Protein AF-A0A1D2A3Q0-F1 (afdb_monomer_lite)

Secondary structure (DSSP, 8-state):
--HHHHHTT------TT--TTTSHHHHHHT--SPPP--------PPPHHHHHHHHHHHHHHHTTTTSSSS-TTHHHHHHHHHHHTTTHHHHHHHHHHHHHHHHHHHHHHHTT--TTS--GGGSPEEEEEEEESS-HHHHHHHHHHTT-TTTS-GGGEEE-TTTHHHHHHHHHHHHS-TTEEEEEEESSHHHHHHHHHTT--EEE-------SS------PPPP--EEEEEEE----

Foldseek 3Di:
DFLVLLVVLAPPDDCPPPDLCPDPVNVVVVDPDDDDPDPDPDPPRPHNSVSVVSVVLLVCLQVLNLPDDPPPCLVVVLVVVCVVLVNPLVVVVVVLVCCQVPVLVVVCVVVPPDPPDPDPPQGWGKAKAWEFQDDLSVVSSVCSSSVVSVRYRSSRYHHCVPPFPLVVVVVVCVVDPVQKAKEKEKADPRSVVSCVVVVHHYHHDDSDPPPPDDDDDDDDDDGITIIMMITGRDDD

Organism: Auxenochlorella protothecoides (NCBI:txid3075)

Radius of gyration: 20.46 Å; chains: 1; bounding box: 44×52×66 Å

InterPro domains:
  IPR028472 Protein phosphatase EYA [PTHR10190] (2-206)
  IPR036412 HAD-like superfamily [SSF56784] (96-208)
  IPR038102 EYA domain superfamily [G3DSA:3.40.50.12350] (1-212)

Structure (mmCIF, N/CA/C/O backbone):
data_AF-A0A1D2A3Q0-F1
#
_entry.id   AF-A0A1D2A3Q0-F1
#
loop_
_atom_site.group_PDB
_atom_site.id
_atom_site.type_symbol
_atom_site.label_atom_id
_atom_site.label_alt_id
_atom_site.label_comp_id
_atom_site.label_asym_id
_atom_site.label_entity_id
_atom_site.label_seq_id
_atom_site.pdbx_PDB_ins_code
_atom_site.Cartn_x
_atom_site.Cartn_y
_atom_site.Cartn_z
_atom_site.occupancy
_atom_site.B_iso_or_equiv
_atom_site.auth_seq_id
_atom_site.auth_comp_id
_atom_site.auth_asym_id
_atom_site.auth_atom_id
_atom_site.pdbx_PDB_model_num
ATOM 1 N N . MET A 1 1 ? -4.658 -2.158 -10.077 1.00 66.12 1 MET A N 1
ATOM 2 C CA . MET A 1 1 ? -3.948 -3.393 -10.443 1.00 66.12 1 MET A CA 1
ATOM 3 C C . MET A 1 1 ? -3.204 -3.894 -9.218 1.00 66.12 1 MET A C 1
ATOM 5 O O . MET A 1 1 ? -2.218 -3.289 -8.802 1.00 66.12 1 MET A O 1
ATOM 9 N N . SER A 1 2 ? -3.745 -4.921 -8.576 1.00 69.06 2 SER A N 1
ATOM 10 C CA . SER A 1 2 ? -3.111 -5.680 -7.496 1.00 69.06 2 SER A CA 1
ATOM 11 C C . SER A 1 2 ? -2.385 -6.907 -8.063 1.00 69.06 2 SER A C 1
ATOM 13 O O . SER A 1 2 ? -2.504 -7.226 -9.246 1.00 69.06 2 SER A O 1
ATOM 15 N N . LEU A 1 3 ? -1.646 -7.623 -7.215 1.00 70.44 3 LEU A N 1
ATOM 16 C CA . LEU A 1 3 ? -1.139 -8.956 -7.568 1.00 70.44 3 LEU A CA 1
ATOM 17 C C . LEU A 1 3 ? -2.263 -9.950 -7.868 1.00 70.44 3 LEU A C 1
ATOM 19 O O . LEU A 1 3 ? -2.065 -10.857 -8.664 1.00 70.44 3 LEU A O 1
ATOM 23 N N . GLU A 1 4 ? -3.429 -9.778 -7.248 1.00 70.75 4 GLU A N 1
ATOM 24 C CA . GLU A 1 4 ? -4.600 -10.629 -7.479 1.00 70.75 4 GLU A CA 1
ATOM 25 C C . GLU A 1 4 ? -5.172 -10.390 -8.886 1.00 70.75 4 GLU A C 1
ATOM 27 O O . GLU A 1 4 ? -5.507 -11.349 -9.575 1.00 70.75 4 GLU A O 1
ATOM 32 N N . ASP A 1 5 ? -5.168 -9.138 -9.363 1.00 72.75 5 ASP A N 1
ATOM 33 C CA . ASP A 1 5 ? -5.529 -8.817 -10.752 1.00 72.75 5 ASP A CA 1
ATOM 34 C C . ASP A 1 5 ? -4.554 -9.467 -11.751 1.00 72.75 5 ASP A C 1
ATOM 36 O O . ASP A 1 5 ? -4.969 -9.960 -12.796 1.00 72.75 5 ASP A O 1
ATOM 40 N N . ALA A 1 6 ? -3.254 -9.487 -11.430 1.00 71.81 6 ALA A N 1
ATOM 41 C CA . ALA A 1 6 ? -2.251 -10.159 -12.257 1.00 71.81 6 ALA A CA 1
ATOM 42 C C . ALA A 1 6 ? -2.410 -11.688 -12.224 1.00 71.81 6 ALA A C 1
ATOM 44 O O . ALA A 1 6 ? -2.255 -12.340 -13.252 1.00 71.81 6 ALA A O 1
ATOM 45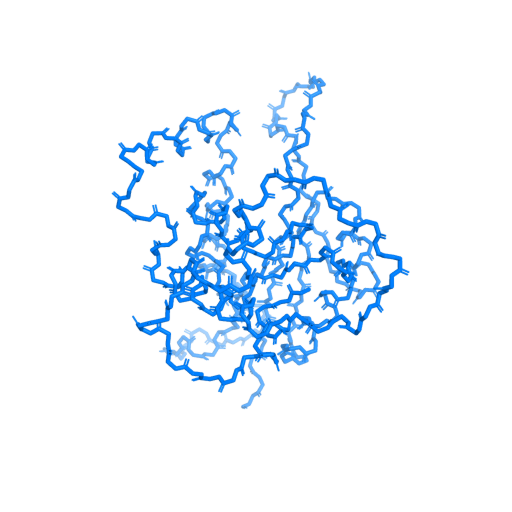 N N . ALA A 1 7 ? -2.767 -12.256 -11.069 1.00 73.12 7 ALA A N 1
ATOM 46 C CA . ALA A 1 7 ? -2.980 -13.691 -10.901 1.00 73.12 7 ALA A CA 1
ATOM 47 C C . ALA A 1 7 ? -4.165 -14.224 -11.722 1.00 73.12 7 ALA A C 1
ATOM 49 O O . ALA A 1 7 ? -4.156 -15.389 -12.101 1.00 73.12 7 ALA A O 1
ATOM 50 N N . ALA A 1 8 ? -5.158 -13.389 -12.048 1.00 78.88 8 ALA A N 1
ATOM 51 C CA . ALA A 1 8 ? -6.291 -13.795 -12.884 1.00 78.88 8 ALA A CA 1
ATOM 52 C C . ALA A 1 8 ? -5.884 -14.205 -14.315 1.00 78.88 8 ALA A C 1
ATOM 54 O O . ALA A 1 8 ? -6.602 -14.972 -14.953 1.00 78.88 8 ALA A O 1
ATOM 55 N N . ALA A 1 9 ? -4.746 -13.707 -14.811 1.00 79.00 9 ALA A N 1
ATOM 56 C CA . ALA A 1 9 ? -4.178 -14.064 -16.112 1.00 79.00 9 ALA A CA 1
ATOM 57 C C . ALA A 1 9 ? -3.039 -15.104 -16.014 1.00 79.00 9 ALA A C 1
ATOM 59 O O . ALA A 1 9 ? -2.435 -15.443 -17.030 1.00 79.00 9 ALA A O 1
ATOM 60 N N . ASP A 1 10 ? -2.726 -15.592 -14.807 1.00 81.88 10 ASP A N 1
ATOM 61 C CA . ASP A 1 10 ? -1.666 -16.572 -14.564 1.00 81.88 10 ASP A CA 1
ATOM 62 C C . ASP A 1 10 ? -2.211 -18.004 -14.687 1.00 81.88 10 ASP A C 1
ATOM 64 O O . ASP A 1 10 ? -3.154 -18.390 -13.998 1.00 81.88 10 ASP A O 1
ATOM 68 N N . ASP A 1 11 ? -1.592 -18.814 -15.543 1.00 86.38 11 ASP A N 1
ATOM 69 C CA . ASP A 1 11 ? -1.979 -20.205 -15.801 1.00 86.38 11 ASP A CA 1
ATOM 70 C C . ASP A 1 11 ? -1.413 -21.215 -14.782 1.00 86.38 11 ASP A C 1
ATOM 72 O O . ASP A 1 11 ? -1.672 -22.415 -14.878 1.00 86.38 11 ASP A O 1
ATOM 76 N N . GLY A 1 12 ? -0.632 -20.757 -13.798 1.00 85.31 12 GLY A N 1
ATOM 77 C CA . GLY A 1 12 ? -0.058 -21.631 -12.774 1.00 85.31 12 GLY A CA 1
ATOM 78 C C . GLY A 1 12 ? 1.209 -22.379 -13.204 1.00 85.31 12 GLY A C 1
ATOM 79 O O . GLY A 1 12 ? 1.709 -23.194 -12.428 1.00 85.31 12 GLY A O 1
ATOM 80 N N . ARG A 1 13 ? 1.748 -22.130 -14.406 1.00 89.31 13 ARG A N 1
ATOM 81 C CA . ARG A 1 13 ? 2.926 -22.857 -14.905 1.00 89.31 13 ARG A CA 1
ATOM 82 C C . ARG A 1 13 ? 4.156 -22.675 -14.016 1.00 89.31 13 ARG A C 1
ATOM 84 O O . ARG A 1 13 ? 4.359 -21.613 -13.423 1.00 89.31 13 ARG A O 1
ATOM 91 N N . ASP A 1 14 ? 5.033 -23.674 -14.006 1.00 87.94 14 ASP A N 1
ATOM 92 C CA . ASP A 1 14 ? 6.351 -23.523 -13.392 1.00 87.94 14 ASP A CA 1
ATOM 93 C C . ASP A 1 14 ? 7.203 -22.508 -14.175 1.00 87.94 14 ASP A C 1
ATOM 95 O O . ASP A 1 14 ? 7.229 -22.505 -15.411 1.00 87.94 14 ASP A O 1
ATOM 99 N N . LEU A 1 15 ? 7.882 -21.635 -13.429 1.00 88.50 15 LEU A N 1
ATOM 100 C CA . LEU A 1 15 ? 8.724 -20.559 -13.951 1.00 88.50 15 LEU A CA 1
ATOM 101 C C . LEU A 1 15 ? 10.222 -20.809 -13.726 1.00 88.50 15 LEU A C 1
ATOM 103 O O . LEU A 1 15 ? 11.029 -19.980 -14.135 1.00 88.50 15 LEU A O 1
ATOM 107 N N . ALA A 1 16 ? 10.620 -21.934 -13.117 1.00 87.94 16 ALA A N 1
ATOM 108 C CA . ALA A 1 16 ? 12.025 -22.212 -12.800 1.00 87.94 16 ALA A CA 1
ATOM 109 C C . ALA A 1 16 ? 12.957 -22.190 -14.029 1.00 87.94 16 ALA A C 1
ATOM 111 O O . ALA A 1 16 ? 14.113 -21.788 -13.913 1.00 87.94 16 ALA A O 1
ATOM 112 N N . SER A 1 17 ? 12.453 -22.592 -15.199 1.00 87.88 17 SER A N 1
ATOM 113 C CA . SER A 1 17 ? 13.174 -22.574 -16.480 1.00 87.88 17 SER A CA 1
ATOM 114 C C . SER A 1 17 ? 12.543 -21.631 -17.512 1.00 87.88 17 SER A C 1
ATOM 116 O O . SER A 1 17 ? 12.746 -21.817 -18.712 1.00 87.88 17 SER A O 1
ATOM 118 N N . TYR A 1 18 ? 11.701 -20.688 -17.079 1.00 88.44 18 TYR A N 1
ATOM 119 C CA . TYR A 1 18 ? 11.028 -19.763 -17.987 1.00 88.44 18 TYR A CA 1
ATOM 120 C C . TYR A 1 18 ? 11.995 -18.667 -18.454 1.00 88.44 18 TYR A C 1
ATOM 122 O O . TYR A 1 18 ? 12.625 -17.995 -17.638 1.00 88.44 18 TYR A O 1
ATOM 130 N N . ASP A 1 19 ? 12.102 -18.487 -19.772 1.00 87.56 19 ASP A N 1
ATOM 131 C CA . ASP A 1 19 ? 12.931 -17.450 -20.388 1.00 87.56 19 ASP A CA 1
ATOM 132 C C . ASP A 1 19 ? 12.163 -16.123 -20.458 1.00 87.56 19 ASP A C 1
ATOM 134 O O . ASP A 1 19 ? 11.348 -15.893 -21.354 1.00 87.56 19 ASP A O 1
ATOM 138 N N . PHE A 1 20 ? 12.424 -15.250 -19.484 1.00 87.00 20 PHE A N 1
ATOM 139 C CA . PHE A 1 20 ? 11.847 -13.909 -19.451 1.00 87.00 20 PHE A CA 1
ATOM 140 C C . PHE A 1 20 ? 12.421 -12.992 -20.540 1.00 87.00 20 PHE A C 1
ATOM 142 O O . PHE A 1 20 ? 11.745 -12.048 -20.930 1.00 87.00 20 PHE A O 1
ATOM 149 N N . ASP A 1 21 ? 13.627 -13.214 -21.053 1.00 84.81 21 ASP A N 1
ATOM 150 C CA . ASP A 1 21 ? 14.212 -12.304 -22.045 1.00 84.81 21 ASP A CA 1
ATOM 151 C C . ASP A 1 21 ? 13.639 -12.574 -23.447 1.00 84.81 21 ASP A C 1
ATOM 153 O O . ASP A 1 21 ? 13.405 -11.646 -24.225 1.00 84.81 21 ASP A O 1
ATOM 157 N N . GLY A 1 22 ? 13.326 -13.839 -23.747 1.00 80.56 22 GLY A N 1
ATOM 158 C CA . GLY A 1 22 ? 12.729 -14.266 -25.016 1.00 80.56 22 GLY A CA 1
ATOM 159 C C . GLY A 1 22 ? 11.219 -14.020 -25.163 1.00 80.56 22 GLY A C 1
ATOM 160 O O . GLY A 1 22 ? 10.679 -14.116 -26.276 1.00 80.56 22 GLY A O 1
ATOM 161 N N . ASP A 1 23 ? 10.505 -13.701 -24.079 1.00 83.50 23 ASP A N 1
ATOM 162 C CA . ASP A 1 23 ? 9.048 -13.538 -24.115 1.00 83.50 23 ASP A CA 1
ATOM 163 C C . ASP A 1 23 ? 8.587 -12.232 -24.798 1.00 83.50 23 ASP A C 1
ATOM 165 O O . ASP A 1 23 ? 9.388 -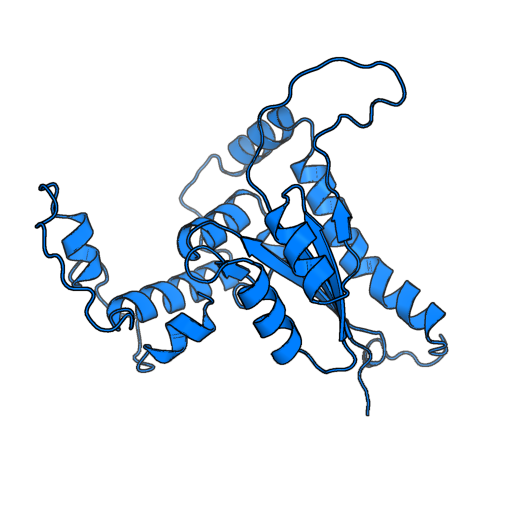11.375 -25.176 1.00 83.50 23 ASP A O 1
ATOM 169 N N . VAL A 1 24 ? 7.278 -12.089 -25.045 1.00 76.25 24 VAL A N 1
ATOM 170 C CA . VAL A 1 24 ? 6.727 -10.910 -25.747 1.00 76.25 24 VAL A CA 1
ATOM 171 C C . VAL A 1 24 ? 7.047 -9.611 -24.999 1.00 76.25 24 VAL A C 1
ATOM 173 O O . VAL A 1 24 ? 7.352 -8.601 -25.627 1.00 76.25 24 VAL A O 1
ATOM 176 N N . VAL A 1 25 ? 7.039 -9.637 -23.665 1.00 76.06 25 VAL A N 1
ATOM 177 C CA . VAL A 1 25 ? 7.321 -8.467 -22.823 1.00 76.06 25 VAL A CA 1
ATOM 178 C C . VAL A 1 25 ? 8.820 -8.136 -22.820 1.00 76.06 25 VAL A C 1
ATOM 180 O O . VAL A 1 25 ? 9.183 -6.962 -22.888 1.00 76.06 25 VAL A O 1
ATOM 183 N N . GLY A 1 26 ? 9.690 -9.147 -22.802 1.00 69.25 26 GLY A N 1
ATOM 184 C CA . GLY A 1 26 ? 11.149 -9.001 -22.857 1.00 69.25 26 GLY A CA 1
ATOM 185 C C . GLY A 1 26 ? 11.609 -8.464 -24.208 1.00 69.25 26 GLY A C 1
ATOM 186 O O . GLY A 1 26 ? 12.457 -7.572 -24.289 1.00 69.25 26 GLY A O 1
ATOM 187 N N . ARG A 1 27 ? 10.944 -8.893 -25.285 1.00 67.06 27 ARG A N 1
ATOM 188 C CA . ARG A 1 27 ? 11.187 -8.375 -26.635 1.00 67.06 27 ARG A CA 1
ATOM 189 C C . ARG A 1 27 ? 10.754 -6.920 -26.813 1.00 67.06 27 ARG A C 1
ATOM 191 O O . ARG A 1 27 ? 11.461 -6.187 -27.497 1.00 67.06 27 ARG A O 1
ATOM 198 N N . ILE A 1 28 ? 9.679 -6.463 -26.159 1.00 61.59 28 ILE A N 1
ATOM 199 C CA . ILE A 1 28 ? 9.260 -5.045 -26.197 1.00 61.59 28 ILE A CA 1
ATOM 200 C C . ILE A 1 28 ? 10.339 -4.122 -25.600 1.00 61.59 28 ILE A C 1
ATOM 202 O O . ILE A 1 28 ? 10.537 -3.022 -26.107 1.00 61.59 28 ILE A O 1
ATOM 206 N N . GLN A 1 29 ? 11.089 -4.567 -24.582 1.00 53.41 29 GLN A N 1
ATOM 207 C CA . GLN A 1 29 ? 12.214 -3.795 -24.027 1.00 53.41 29 GLN A CA 1
ATOM 208 C C . GLN A 1 29 ? 13.420 -3.700 -24.976 1.00 53.41 29 GLN A C 1
ATOM 210 O O . GLN A 1 29 ? 14.230 -2.790 -24.835 1.00 53.41 29 GLN A O 1
ATOM 215 N N . SER A 1 30 ? 13.530 -4.610 -25.948 1.00 48.38 30 SER A N 1
ATOM 216 C CA . SER A 1 30 ? 14.639 -4.661 -26.911 1.00 48.38 30 SER A CA 1
ATOM 217 C C . SER A 1 30 ? 14.393 -3.809 -28.164 1.00 48.38 30 SER A C 1
ATOM 219 O O . SER A 1 30 ? 15.291 -3.634 -28.986 1.00 48.38 30 SER A O 1
ATOM 221 N N . CYS A 1 31 ? 13.178 -3.284 -28.340 1.00 42.25 31 CYS A N 1
ATOM 222 C CA . CYS A 1 31 ? 12.815 -2.446 -29.476 1.00 42.25 31 CYS A CA 1
ATOM 223 C C . CYS A 1 31 ? 12.966 -0.959 -29.117 1.00 42.25 31 CYS A C 1
ATOM 225 O O . CYS A 1 31 ? 11.992 -0.294 -28.774 1.00 42.25 31 CYS A O 1
ATOM 227 N N . GLU A 1 32 ? 14.173 -0.405 -29.242 1.00 40.03 32 GLU A N 1
ATOM 228 C CA . GLU A 1 32 ? 14.367 1.050 -29.332 1.00 40.03 32 GLU A CA 1
ATOM 229 C C . GLU A 1 32 ? 13.852 1.549 -30.698 1.00 40.03 32 GLU A C 1
ATOM 231 O O . GLU A 1 32 ? 14.604 1.760 -31.645 1.00 40.03 32 GLU A O 1
ATOM 236 N N . GLY A 1 33 ? 12.533 1.683 -30.841 1.00 42.66 33 GLY A N 1
ATOM 237 C CA . GLY A 1 33 ? 11.882 2.219 -32.037 1.00 42.66 33 GLY A CA 1
ATOM 238 C C . GLY A 1 33 ? 10.550 2.889 -31.686 1.00 42.66 33 GLY A C 1
ATOM 239 O O . GLY A 1 33 ? 9.930 2.513 -30.690 1.00 42.66 33 GLY A O 1
ATOM 240 N N . PRO A 1 34 ? 10.101 3.906 -32.448 1.00 38.97 34 PRO A N 1
ATOM 241 C CA . PRO A 1 34 ? 8.903 4.667 -32.107 1.00 38.97 34 PRO A CA 1
ATOM 242 C C . PRO A 1 34 ? 7.671 3.755 -32.079 1.00 38.97 34 PRO A C 1
ATOM 244 O O . PRO A 1 34 ? 7.454 2.958 -32.993 1.00 38.97 34 PRO A O 1
ATOM 247 N N . ALA A 1 35 ? 6.875 3.885 -31.015 1.00 44.78 35 ALA A N 1
ATOM 248 C CA . ALA A 1 35 ? 5.679 3.084 -30.786 1.00 44.78 35 ALA A CA 1
ATOM 249 C C . ALA A 1 35 ? 4.720 3.157 -31.994 1.00 44.78 35 ALA A C 1
ATOM 251 O O . ALA A 1 35 ? 4.427 4.261 -32.466 1.00 44.78 35 ALA A O 1
ATOM 252 N N . PRO A 1 36 ? 4.202 2.022 -32.501 1.00 41.78 36 PRO A N 1
ATOM 253 C CA . PRO A 1 36 ? 3.212 2.049 -33.564 1.00 41.78 36 PRO A CA 1
ATOM 254 C C . PRO A 1 36 ? 1.916 2.677 -33.041 1.00 41.78 36 PRO A C 1
ATOM 256 O O . PRO A 1 36 ? 1.331 2.221 -32.057 1.00 41.78 36 PRO A O 1
ATOM 259 N N . ALA A 1 37 ? 1.467 3.732 -33.721 1.00 43.53 37 ALA A N 1
ATOM 260 C CA . ALA A 1 37 ? 0.182 4.376 -33.492 1.00 43.53 37 ALA A CA 1
ATOM 261 C C . ALA A 1 37 ? -0.955 3.413 -33.876 1.00 43.53 37 ALA A C 1
ATOM 263 O O . ALA A 1 37 ? -1.424 3.409 -35.011 1.00 43.53 37 ALA A O 1
ATOM 264 N N . SER A 1 38 ? -1.380 2.567 -32.940 1.00 47.12 38 SER A N 1
ATOM 265 C CA . SER A 1 38 ? -2.601 1.773 -33.074 1.00 47.12 38 SER A CA 1
ATOM 266 C C . SER A 1 38 ? -3.623 2.279 -32.057 1.00 47.12 38 SER A C 1
ATOM 268 O O . SER A 1 38 ? -3.416 2.218 -30.851 1.00 47.12 38 SER A O 1
ATOM 270 N N . ASN A 1 39 ? -4.701 2.869 -32.577 1.00 42.94 39 ASN A N 1
ATOM 271 C CA . ASN A 1 39 ? -5.786 3.513 -31.829 1.00 42.94 39 ASN A CA 1
ATOM 272 C C . ASN A 1 39 ? -6.866 2.513 -31.372 1.00 42.94 39 ASN A C 1
ATOM 274 O O . ASN A 1 39 ? -8.039 2.874 -31.328 1.00 42.94 39 ASN A O 1
ATOM 278 N N . ASP A 1 40 ? -6.504 1.268 -31.059 1.00 40.75 40 ASP A N 1
ATOM 279 C CA . ASP A 1 40 ? -7.486 0.233 -30.718 1.00 40.75 40 ASP A CA 1
ATOM 280 C C . ASP A 1 40 ? -7.239 -0.290 -29.293 1.00 40.75 40 ASP A C 1
ATOM 282 O O . ASP A 1 40 ? -6.264 -1.014 -29.063 1.00 40.75 40 ASP A O 1
ATOM 286 N N . PRO A 1 41 ? -8.066 0.087 -28.298 1.00 43.72 41 PRO A N 1
ATOM 287 C CA . PRO A 1 41 ? -7.973 -0.464 -26.958 1.00 43.72 41 PRO A CA 1
ATOM 288 C C . PRO A 1 41 ? -8.608 -1.859 -26.982 1.00 43.72 41 PRO A C 1
ATOM 290 O O . PRO A 1 41 ? -9.780 -2.039 -26.655 1.00 43.72 41 PRO A O 1
ATOM 293 N N . GLY A 1 42 ? -7.831 -2.856 -27.411 1.00 44.78 42 GLY A N 1
ATOM 294 C CA . GLY A 1 42 ? -8.184 -4.264 -27.227 1.00 44.78 42 GLY A CA 1
ATOM 295 C C . GLY A 1 42 ? -8.447 -4.584 -25.744 1.00 44.78 42 GLY A C 1
ATOM 296 O O . GLY A 1 42 ? -8.043 -3.811 -24.870 1.00 44.78 42 GLY A O 1
ATOM 297 N N . PRO A 1 43 ? -9.137 -5.699 -25.431 1.00 42.28 43 PRO A N 1
ATOM 298 C CA . PRO A 1 43 ? -9.555 -6.015 -24.067 1.00 42.28 43 PRO A CA 1
ATOM 299 C C . PRO A 1 43 ? -8.363 -5.949 -23.105 1.00 42.28 43 PRO A C 1
ATOM 301 O O . PRO A 1 43 ? -7.354 -6.623 -23.308 1.00 42.28 43 PRO A O 1
ATOM 304 N N . CYS A 1 44 ? -8.490 -5.107 -22.074 1.00 53.44 44 CYS A N 1
ATOM 305 C CA . CYS A 1 44 ? -7.475 -4.793 -21.063 1.00 53.44 44 CYS A CA 1
ATOM 306 C C . CYS A 1 44 ? -7.186 -5.969 -20.108 1.00 53.44 44 CYS A C 1
ATOM 308 O O . CYS A 1 44 ? -7.185 -5.802 -18.890 1.00 53.44 44 CYS A O 1
ATOM 310 N N . THR A 1 45 ? -6.964 -7.168 -20.636 1.00 55.22 45 THR A N 1
ATOM 311 C CA . THR A 1 45 ? -6.393 -8.287 -19.888 1.00 55.22 45 THR A CA 1
ATOM 312 C C . THR A 1 45 ? -4.889 -8.297 -20.140 1.00 55.22 45 THR A C 1
ATOM 314 O O . THR A 1 45 ? -4.485 -8.379 -21.304 1.00 55.22 45 THR A O 1
ATOM 317 N N . PRO A 1 46 ? -4.047 -8.174 -19.097 1.00 60.12 46 PRO A N 1
ATOM 318 C CA . PRO A 1 46 ? -2.605 -8.252 -19.279 1.00 60.12 46 PRO A CA 1
ATOM 319 C C . PRO A 1 46 ? -2.241 -9.593 -19.937 1.00 60.12 46 PR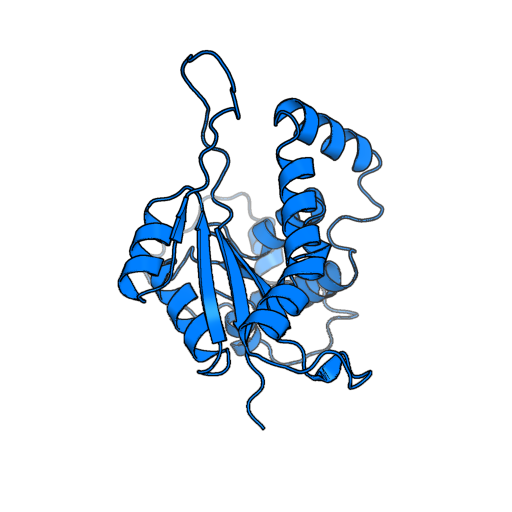O A C 1
ATOM 321 O O . PRO A 1 46 ? -2.882 -10.604 -19.638 1.00 60.12 46 PRO A O 1
ATOM 324 N N . PRO A 1 47 ? -1.240 -9.620 -20.835 1.00 70.38 47 PRO A N 1
ATOM 325 C CA . PRO A 1 47 ? -0.799 -10.869 -21.439 1.00 70.38 47 PRO A CA 1
ATOM 326 C C . PRO A 1 47 ? -0.311 -11.835 -20.338 1.00 70.38 47 PRO A C 1
ATOM 328 O O . PRO A 1 47 ? 0.228 -11.360 -19.329 1.00 70.38 47 PRO A O 1
ATOM 331 N N . PRO A 1 48 ? -0.464 -13.163 -20.500 1.00 78.06 48 PRO A N 1
ATOM 332 C CA . PRO A 1 48 ? -0.020 -14.150 -19.507 1.00 78.06 48 PRO A CA 1
ATOM 333 C C . PRO A 1 48 ? 1.445 -13.960 -19.074 1.00 78.06 48 PRO A C 1
ATOM 335 O O . PRO A 1 48 ? 1.795 -14.112 -17.907 1.00 78.06 48 PRO A O 1
ATOM 338 N N . GLU A 1 49 ? 2.301 -13.511 -19.992 1.00 83.12 49 GLU A N 1
ATOM 339 C CA . GLU A 1 49 ? 3.707 -13.178 -19.756 1.00 83.12 49 GLU A CA 1
ATOM 340 C C . GLU A 1 49 ? 3.896 -12.083 -18.692 1.00 83.12 49 GLU A C 1
ATOM 342 O O . GLU A 1 49 ? 4.827 -12.132 -17.883 1.00 83.12 49 GLU A O 1
ATOM 347 N N . ALA A 1 50 ? 2.998 -11.095 -18.644 1.00 78.94 50 ALA A N 1
ATOM 348 C CA . ALA A 1 50 ? 3.023 -10.073 -17.603 1.00 78.94 50 ALA A CA 1
ATOM 349 C C . ALA A 1 50 ? 2.652 -10.670 -16.236 1.00 78.94 50 ALA A C 1
ATOM 351 O O . ALA A 1 50 ? 3.290 -10.336 -15.235 1.00 78.94 50 ALA A O 1
ATOM 352 N N . ALA A 1 51 ? 1.682 -11.588 -16.189 1.00 84.69 51 ALA A N 1
ATOM 353 C CA . ALA A 1 51 ? 1.296 -12.287 -14.965 1.00 84.69 51 ALA A CA 1
ATOM 354 C C . ALA A 1 51 ? 2.463 -13.102 -14.379 1.00 84.69 51 ALA A C 1
ATOM 356 O O . ALA A 1 51 ? 2.745 -12.996 -13.182 1.00 84.69 51 ALA A O 1
ATOM 357 N N . TYR A 1 52 ? 3.232 -13.802 -15.222 1.00 88.81 52 TYR A N 1
ATOM 358 C CA . TYR A 1 52 ? 4.427 -14.542 -14.790 1.00 88.81 52 TYR A CA 1
ATOM 359 C C . TYR A 1 52 ? 5.474 -13.635 -14.144 1.00 88.81 52 TYR A C 1
ATOM 361 O O . TYR A 1 52 ? 6.037 -13.970 -13.100 1.00 88.81 52 TYR A O 1
ATOM 369 N N . ARG A 1 53 ? 5.706 -12.451 -14.724 1.00 87.69 53 ARG A N 1
ATOM 370 C CA . ARG A 1 53 ? 6.634 -11.457 -14.164 1.00 87.69 53 ARG A CA 1
ATOM 371 C C . ARG A 1 53 ? 6.162 -10.933 -12.817 1.00 87.69 53 ARG A C 1
ATOM 373 O O . ARG A 1 53 ? 6.979 -10.781 -11.912 1.00 87.69 53 ARG A O 1
ATOM 380 N N . TYR A 1 54 ? 4.863 -10.683 -12.659 1.00 86.81 54 TYR A N 1
ATOM 381 C CA . TYR A 1 54 ? 4.302 -10.284 -11.369 1.00 86.81 54 TYR A CA 1
ATOM 382 C C . TYR A 1 54 ? 4.449 -11.387 -10.315 1.00 86.81 54 TYR A C 1
ATOM 384 O O . TYR A 1 54 ? 4.870 -11.087 -9.195 1.00 86.81 54 TYR A O 1
ATOM 392 N N . ARG A 1 55 ? 4.183 -12.653 -10.666 1.00 88.56 55 ARG A N 1
ATOM 393 C CA . ARG A 1 55 ? 4.380 -13.795 -9.760 1.00 88.56 55 ARG A CA 1
ATOM 394 C C . ARG A 1 55 ? 5.838 -13.939 -9.332 1.00 88.56 55 ARG A C 1
ATOM 396 O O . ARG A 1 55 ? 6.115 -14.066 -8.139 1.00 88.56 55 ARG A O 1
ATOM 403 N N . GLU A 1 56 ? 6.768 -13.880 -10.279 1.00 89.00 56 GLU A N 1
ATOM 404 C CA . GLU A 1 56 ? 8.197 -14.001 -9.989 1.00 89.00 56 GLU A CA 1
ATOM 405 C C . GLU A 1 56 ? 8.712 -12.817 -9.159 1.00 89.00 56 GLU A C 1
ATOM 407 O O . GLU A 1 56 ? 9.419 -13.003 -8.168 1.00 89.00 56 GLU A O 1
ATOM 412 N N . ALA A 1 57 ? 8.299 -11.590 -9.480 1.00 88.00 57 ALA A N 1
ATOM 413 C CA . ALA A 1 57 ? 8.658 -10.424 -8.683 1.00 88.00 57 ALA A CA 1
ATOM 414 C C . ALA A 1 57 ? 8.094 -10.496 -7.260 1.00 88.00 57 ALA A C 1
ATOM 416 O O . ALA A 1 57 ? 8.800 -10.167 -6.308 1.00 88.00 57 ALA A O 1
ATOM 417 N N . HIS A 1 58 ? 6.857 -10.970 -7.088 1.00 88.00 58 HIS A N 1
ATOM 418 C CA . HIS A 1 58 ? 6.270 -11.196 -5.769 1.00 88.00 58 HIS A CA 1
ATOM 419 C C . HIS A 1 58 ? 7.037 -12.251 -4.967 1.00 88.00 58 HIS A C 1
ATOM 421 O O . HIS A 1 58 ? 7.281 -12.061 -3.773 1.00 88.00 58 HIS A O 1
ATOM 427 N N . ARG A 1 59 ? 7.447 -13.348 -5.615 1.00 89.06 59 ARG A N 1
ATOM 428 C CA . ARG A 1 59 ? 8.290 -14.377 -5.000 1.00 89.06 59 ARG A CA 1
ATOM 429 C C . ARG A 1 59 ? 9.610 -13.775 -4.527 1.00 89.06 59 ARG A C 1
ATOM 431 O O . ARG A 1 59 ? 9.963 -13.941 -3.364 1.00 89.06 59 ARG A O 1
ATOM 438 N N . ARG A 1 60 ? 10.312 -13.040 -5.393 1.00 88.75 60 ARG A N 1
ATOM 439 C CA . ARG A 1 60 ? 11.574 -12.373 -5.035 1.00 88.75 60 ARG A CA 1
ATOM 440 C C . ARG A 1 60 ? 11.386 -11.361 -3.914 1.00 88.75 60 ARG A C 1
ATOM 442 O O . ARG A 1 60 ? 12.194 -11.338 -2.998 1.00 88.75 60 ARG A O 1
ATOM 449 N N . TYR A 1 61 ? 10.312 -10.576 -3.945 1.00 88.75 61 TYR A N 1
ATOM 450 C CA . TYR A 1 61 ? 10.002 -9.602 -2.899 1.00 88.75 61 TYR A CA 1
ATOM 451 C C . TYR A 1 61 ? 9.794 -10.289 -1.550 1.00 88.75 61 TYR A C 1
ATOM 453 O O . TYR A 1 61 ? 10.393 -9.900 -0.557 1.00 88.75 61 TYR A O 1
ATOM 461 N N . SER A 1 62 ? 9.014 -11.371 -1.539 1.00 86.69 62 SER A N 1
ATOM 462 C CA . SER A 1 62 ? 8.715 -12.146 -0.330 1.00 86.69 62 SER A CA 1
ATOM 463 C C . SER A 1 62 ? 9.947 -12.844 0.257 1.00 86.69 62 SER A C 1
ATOM 465 O O . SER A 1 62 ? 9.972 -13.139 1.447 1.00 86.69 62 SER A O 1
ATOM 467 N N . LEU A 1 63 ? 10.964 -13.111 -0.567 1.00 86.06 63 LEU A N 1
ATOM 468 C CA . LEU A 1 63 ? 12.252 -13.670 -0.148 1.00 86.06 63 LEU A CA 1
ATOM 469 C C . LEU A 1 63 ? 13.297 -12.590 0.197 1.00 86.06 63 LEU A C 1
ATOM 471 O O . LEU A 1 63 ? 14.432 -12.939 0.506 1.00 86.06 63 LEU A O 1
ATOM 475 N N . GLY A 1 64 ? 12.957 -11.297 0.103 1.00 81.38 64 GLY A N 1
ATOM 476 C CA . GLY A 1 64 ? 13.911 -10.188 0.257 1.00 81.38 64 GLY A CA 1
ATOM 477 C C . GLY A 1 64 ? 14.903 -10.046 -0.909 1.00 81.38 64 GLY A C 1
ATOM 478 O O . GLY A 1 64 ? 15.808 -9.223 -0.876 1.00 81.38 64 GLY A O 1
ATOM 479 N N . LEU A 1 65 ? 14.722 -10.813 -1.985 1.00 75.75 65 LEU A N 1
ATOM 480 C CA . LEU A 1 65 ? 15.650 -10.930 -3.113 1.00 75.75 65 LEU A CA 1
ATOM 481 C C . LEU A 1 65 ? 15.418 -9.894 -4.220 1.00 75.75 65 LEU A C 1
ATOM 483 O O . LEU A 1 65 ? 16.141 -9.898 -5.212 1.00 75.75 65 LEU A O 1
ATOM 487 N N . LEU A 1 66 ? 14.419 -9.009 -4.095 1.00 71.31 66 LEU A N 1
ATOM 488 C CA . LEU A 1 66 ? 14.286 -7.886 -5.036 1.00 71.31 66 LEU A CA 1
ATOM 489 C C . LEU A 1 66 ? 15.385 -6.833 -4.856 1.00 71.31 66 LEU A C 1
ATOM 491 O O . LEU A 1 66 ? 15.639 -6.079 -5.792 1.00 71.31 66 LEU A O 1
ATOM 495 N N . ALA A 1 67 ? 16.025 -6.778 -3.685 1.00 63.44 67 ALA A N 1
ATOM 496 C CA . ALA A 1 67 ? 17.047 -5.781 -3.378 1.00 63.44 67 ALA A CA 1
ATOM 497 C C . ALA A 1 67 ? 18.409 -6.367 -2.956 1.00 63.44 67 ALA A C 1
ATOM 499 O O . ALA A 1 67 ? 19.292 -5.571 -2.635 1.00 63.44 67 ALA A O 1
ATOM 500 N N . ASP A 1 68 ? 18.621 -7.694 -2.987 1.00 57.50 68 ASP A N 1
ATOM 501 C CA . ASP A 1 68 ? 19.819 -8.302 -2.380 1.00 57.50 68 ASP A CA 1
ATOM 502 C C . ASP A 1 68 ? 20.851 -8.937 -3.342 1.00 57.50 68 ASP A C 1
ATOM 504 O O . ASP A 1 68 ? 20.525 -9.461 -4.407 1.00 57.50 68 ASP A O 1
ATOM 508 N N . ALA A 1 69 ? 22.117 -8.863 -2.902 1.00 45.47 69 ALA A N 1
ATOM 509 C CA . ALA A 1 69 ? 23.415 -9.285 -3.471 1.00 45.47 69 ALA A CA 1
ATOM 510 C C . ALA A 1 69 ? 24.120 -8.427 -4.556 1.00 45.47 69 ALA A C 1
ATOM 512 O O . ALA A 1 69 ? 25.351 -8.399 -4.559 1.00 45.47 69 ALA A O 1
ATOM 513 N N . ALA A 1 70 ? 23.434 -7.699 -5.446 1.00 48.69 70 ALA A N 1
ATOM 514 C CA . ALA A 1 70 ? 24.109 -7.030 -6.585 1.00 48.69 70 ALA A CA 1
ATOM 515 C C . ALA A 1 70 ? 24.354 -5.512 -6.440 1.00 48.69 70 ALA A C 1
ATOM 517 O O . ALA A 1 70 ? 25.013 -4.919 -7.293 1.00 48.69 70 ALA A O 1
ATOM 518 N N . LEU A 1 71 ? 23.860 -4.868 -5.375 1.00 58.00 71 LEU A N 1
ATOM 519 C CA . LEU A 1 71 ? 24.127 -3.451 -5.087 1.00 58.00 71 LEU A CA 1
ATOM 520 C C . LEU A 1 71 ? 25.119 -3.339 -3.917 1.00 58.00 71 LEU A C 1
ATOM 522 O O . LEU A 1 71 ? 24.679 -3.150 -2.780 1.00 58.00 71 LEU A O 1
ATOM 526 N N . PRO A 1 72 ? 26.448 -3.412 -4.157 1.00 53.12 72 PRO A N 1
ATOM 527 C CA . PRO A 1 72 ? 27.507 -3.326 -3.133 1.00 53.12 72 PRO A CA 1
ATOM 528 C C . PRO A 1 72 ? 27.591 -1.978 -2.376 1.00 53.12 72 PRO A C 1
ATOM 530 O O . PRO A 1 72 ? 28.612 -1.615 -1.797 1.00 53.12 72 PRO A O 1
ATOM 533 N N . SER A 1 73 ? 26.507 -1.212 -2.350 1.00 66.62 73 SER A N 1
ATOM 534 C CA . SER A 1 73 ? 26.373 0.098 -1.725 1.00 66.62 73 SER A CA 1
ATOM 535 C C . SER A 1 73 ? 24.950 0.377 -1.217 1.00 66.62 73 SER A C 1
ATOM 537 O O . SER A 1 73 ? 24.662 1.521 -0.874 1.00 66.62 73 SER A O 1
ATOM 539 N N . SER A 1 74 ? 24.074 -0.636 -1.114 1.00 76.38 74 SER A N 1
ATOM 540 C CA . SER A 1 74 ? 22.678 -0.473 -0.661 1.00 76.38 74 SER A CA 1
ATOM 541 C C . SER A 1 74 ? 22.568 0.185 0.727 1.00 76.38 74 SER A C 1
ATOM 543 O O . SER A 1 74 ? 21.789 1.121 0.903 1.00 76.38 74 SER A O 1
ATOM 545 N N . ASP A 1 75 ? 23.422 -0.197 1.688 1.00 83.50 75 ASP A N 1
ATOM 546 C CA . ASP A 1 75 ? 23.521 0.468 3.003 1.00 83.50 75 ASP A CA 1
ATOM 547 C C . ASP A 1 75 ? 23.861 1.954 2.884 1.00 83.50 75 ASP A C 1
ATOM 549 O O . ASP A 1 75 ? 23.201 2.812 3.471 1.00 83.50 75 ASP A O 1
ATOM 553 N N . ARG A 1 76 ? 24.889 2.273 2.093 1.00 86.44 76 ARG A N 1
ATOM 554 C CA . ARG A 1 76 ? 25.351 3.653 1.911 1.00 86.44 76 ARG A CA 1
ATOM 555 C C . ARG A 1 76 ? 24.301 4.501 1.207 1.00 86.44 76 ARG A C 1
ATOM 557 O O . ARG A 1 76 ? 24.081 5.636 1.615 1.00 86.44 76 ARG A O 1
ATOM 564 N N . LEU A 1 77 ? 23.654 3.957 0.177 1.00 85.81 77 LEU A N 1
ATOM 565 C CA . LEU A 1 77 ? 22.593 4.633 -0.561 1.00 85.81 77 LEU A CA 1
ATOM 566 C C . LEU A 1 77 ? 21.391 4.911 0.343 1.00 85.81 77 LEU A C 1
ATOM 568 O O . LEU A 1 77 ? 20.880 6.032 0.342 1.00 85.81 77 LEU A O 1
ATOM 572 N N . TRP A 1 78 ? 20.973 3.926 1.143 1.00 88.56 78 TRP A N 1
ATOM 573 C CA . TRP A 1 78 ? 19.872 4.097 2.085 1.00 88.56 78 TRP A CA 1
ATOM 574 C C . TRP A 1 78 ? 20.197 5.182 3.117 1.00 88.56 78 TRP A C 1
ATOM 576 O O . TRP A 1 78 ? 19.426 6.127 3.262 1.00 88.56 78 TRP A O 1
ATOM 586 N N . HIS A 1 79 ? 21.371 5.121 3.759 1.00 90.44 79 HIS A N 1
ATOM 587 C CA . HIS A 1 79 ? 21.784 6.123 4.747 1.00 90.44 79 HIS A CA 1
ATOM 588 C C . HIS A 1 79 ? 21.936 7.525 4.151 1.00 90.44 79 HIS A C 1
ATOM 590 O O . HIS A 1 79 ? 21.508 8.499 4.770 1.00 90.44 79 HIS A O 1
ATOM 596 N N . ALA A 1 80 ? 22.512 7.647 2.953 1.00 90.38 80 ALA A N 1
ATOM 597 C CA . ALA A 1 80 ? 22.608 8.926 2.258 1.00 90.38 80 ALA A CA 1
ATOM 598 C C . ALA A 1 80 ? 21.215 9.492 1.948 1.00 90.38 80 ALA A C 1
ATOM 600 O O . ALA A 1 80 ? 20.969 10.677 2.168 1.00 90.38 80 ALA A O 1
ATOM 601 N N . THR A 1 81 ? 20.290 8.640 1.501 1.00 87.69 81 THR A N 1
ATOM 602 C CA . THR A 1 81 ? 18.911 9.046 1.210 1.00 87.69 81 THR A CA 1
ATOM 603 C C . THR A 1 81 ? 18.173 9.476 2.473 1.00 87.69 81 THR A C 1
ATOM 605 O O . THR A 1 81 ? 17.560 10.538 2.476 1.00 87.69 81 THR A O 1
ATOM 608 N N . ASP A 1 82 ? 18.260 8.706 3.559 1.00 88.00 82 ASP A N 1
ATOM 609 C CA . ASP A 1 82 ? 17.611 9.059 4.825 1.00 88.00 82 ASP A CA 1
ATOM 610 C C . ASP A 1 82 ? 18.199 10.343 5.426 1.00 88.00 82 ASP A C 1
ATOM 612 O O . ASP A 1 82 ? 17.462 11.200 5.907 1.00 88.00 82 ASP A O 1
ATOM 616 N N . THR A 1 83 ? 19.515 10.543 5.306 1.00 91.44 83 THR A N 1
ATOM 617 C CA . THR A 1 83 ? 20.177 11.795 5.708 1.00 91.44 83 THR A CA 1
ATOM 618 C C . THR A 1 83 ? 19.633 12.987 4.920 1.00 91.44 83 THR A C 1
ATOM 620 O O . THR A 1 83 ? 19.285 14.009 5.511 1.00 91.44 83 THR A O 1
ATOM 623 N N . LEU A 1 84 ? 19.509 12.860 3.593 1.00 87.94 84 LEU A N 1
ATOM 624 C CA . LEU A 1 84 ? 18.916 13.895 2.736 1.00 87.94 84 LEU A CA 1
ATOM 625 C C . LEU A 1 84 ? 17.438 14.140 3.059 1.00 87.94 84 LEU A C 1
ATOM 627 O O . LEU A 1 84 ? 16.970 15.274 2.989 1.00 87.94 84 LEU A O 1
ATOM 631 N N . ALA A 1 85 ? 16.718 13.093 3.455 1.00 83.56 85 ALA A N 1
ATOM 632 C CA . ALA A 1 85 ? 15.334 13.163 3.902 1.00 83.56 85 ALA A CA 1
ATOM 633 C C . ALA A 1 85 ? 15.192 13.581 5.380 1.00 83.56 85 ALA A C 1
ATOM 635 O O . ALA A 1 85 ? 14.097 13.499 5.932 1.00 83.56 85 ALA A O 1
ATOM 636 N N . ALA A 1 86 ? 16.275 14.026 6.031 1.00 88.44 86 ALA A N 1
ATOM 637 C CA . ALA A 1 86 ? 16.303 14.449 7.431 1.00 88.44 86 ALA A CA 1
ATOM 638 C C . ALA A 1 86 ? 15.747 13.398 8.418 1.00 88.44 86 ALA A C 1
ATOM 640 O O . ALA A 1 86 ? 15.047 13.738 9.371 1.00 88.44 86 ALA A O 1
ATOM 641 N N . GLY A 1 87 ? 16.056 12.119 8.190 1.00 87.50 87 GLY A N 1
ATOM 642 C CA . GLY A 1 87 ? 15.638 11.006 9.044 1.00 87.50 87 GLY A CA 1
ATOM 643 C C . GLY A 1 87 ? 14.201 10.532 8.813 1.00 87.50 87 GLY A C 1
ATOM 644 O O . GLY A 1 87 ? 13.678 9.763 9.622 1.00 87.50 87 GLY A O 1
ATOM 645 N N . TRP A 1 88 ? 13.530 10.995 7.751 1.00 87.50 88 TRP A N 1
ATOM 646 C CA . TRP A 1 88 ? 12.137 10.638 7.477 1.00 87.50 88 TRP A CA 1
ATOM 647 C C . TRP A 1 88 ? 11.929 9.127 7.299 1.00 87.50 88 TRP A C 1
ATOM 649 O O . TRP A 1 88 ? 10.944 8.597 7.809 1.00 87.50 88 TRP A O 1
ATOM 659 N N . LEU A 1 89 ? 12.851 8.410 6.638 1.00 85.75 89 LEU A N 1
ATOM 660 C CA . LEU A 1 89 ? 12.731 6.958 6.465 1.00 85.75 89 LEU A CA 1
ATOM 661 C C . LEU A 1 89 ? 12.926 6.243 7.802 1.00 85.75 89 LEU A C 1
ATOM 663 O O . LEU A 1 89 ? 12.148 5.347 8.124 1.00 85.75 89 LEU A O 1
ATOM 667 N N . THR A 1 90 ? 13.906 6.667 8.605 1.00 89.44 90 THR A N 1
ATOM 668 C CA . THR A 1 90 ? 14.097 6.138 9.966 1.00 89.44 90 THR A CA 1
ATOM 669 C C . THR A 1 90 ? 12.839 6.338 10.819 1.00 89.44 90 THR A C 1
ATOM 671 O O . THR A 1 90 ? 12.370 5.397 11.463 1.00 89.44 90 THR A O 1
ATOM 674 N N . ALA A 1 91 ? 12.247 7.535 10.792 1.00 87.94 91 ALA A N 1
ATOM 675 C CA . ALA A 1 91 ? 11.025 7.839 11.531 1.00 87.94 91 ALA A CA 1
ATOM 676 C C . ALA A 1 91 ? 9.828 7.006 11.042 1.00 87.94 91 ALA A C 1
ATOM 678 O O . ALA A 1 91 ? 9.096 6.446 11.859 1.00 87.94 91 ALA A O 1
ATOM 679 N N . ALA A 1 92 ? 9.656 6.869 9.723 1.00 88.38 92 ALA A N 1
ATOM 680 C CA . ALA A 1 92 ? 8.598 6.056 9.132 1.00 88.38 92 ALA A CA 1
ATOM 681 C C . ALA A 1 92 ? 8.725 4.579 9.534 1.00 88.38 92 ALA A C 1
ATOM 683 O O . ALA A 1 92 ? 7.745 3.969 9.958 1.00 88.38 92 ALA A O 1
ATOM 684 N N . GLN A 1 93 ? 9.933 4.009 9.476 1.0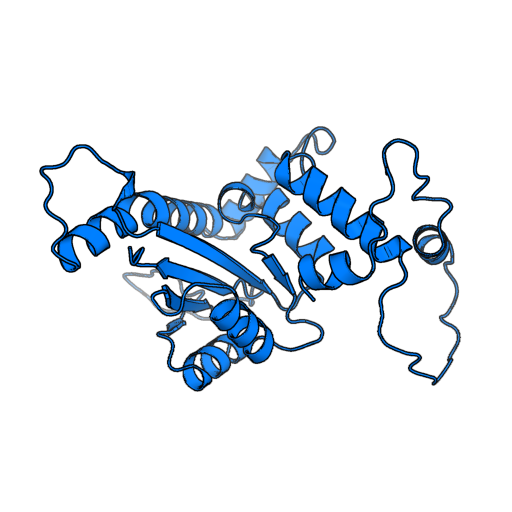0 91.06 93 GLN A N 1
ATOM 685 C CA . GLN A 1 93 ? 10.180 2.636 9.927 1.00 91.06 93 GLN A CA 1
ATOM 686 C C . GLN A 1 93 ? 9.902 2.461 11.423 1.00 91.06 93 GLN A C 1
ATOM 688 O O . GLN A 1 93 ? 9.308 1.458 11.818 1.00 91.06 93 GLN A O 1
ATOM 693 N N . GLY A 1 94 ? 10.303 3.433 12.249 1.00 91.12 94 GLY A N 1
ATOM 694 C CA . GLY A 1 94 ? 10.020 3.433 13.684 1.00 91.12 94 GLY A CA 1
ATOM 695 C C . GLY A 1 94 ? 8.520 3.440 13.979 1.00 91.12 94 GLY A C 1
ATOM 696 O O . GLY A 1 94 ? 8.056 2.641 14.790 1.00 91.12 94 GLY A O 1
ATOM 697 N N . LEU A 1 95 ? 7.755 4.278 13.275 1.00 90.56 95 LEU A N 1
ATOM 698 C CA . LEU A 1 95 ? 6.299 4.339 13.403 1.00 90.56 95 LEU A CA 1
ATOM 699 C C . LEU A 1 95 ? 5.635 3.025 12.972 1.00 90.56 95 LEU A C 1
ATOM 701 O O . LEU A 1 95 ? 4.845 2.470 13.728 1.00 90.56 95 LEU A O 1
ATOM 705 N N . LEU A 1 96 ? 5.988 2.492 11.797 1.00 91.00 96 LEU A N 1
ATOM 706 C CA . LEU A 1 96 ? 5.436 1.228 11.294 1.00 91.00 96 LEU A CA 1
ATOM 707 C C . LEU A 1 96 ? 5.701 0.067 12.263 1.00 91.00 96 LEU A C 1
ATOM 709 O O . LEU A 1 96 ? 4.798 -0.734 12.523 1.00 91.00 96 LEU A O 1
ATOM 713 N N . ALA A 1 97 ? 6.914 -0.005 12.821 1.00 92.62 97 ALA A N 1
ATOM 714 C CA . ALA A 1 97 ? 7.283 -1.003 13.820 1.00 92.62 97 ALA A CA 1
ATOM 715 C C . ALA A 1 97 ? 6.500 -0.822 15.129 1.00 92.62 97 ALA A C 1
ATOM 717 O O . ALA A 1 97 ? 5.984 -1.797 15.675 1.00 92.62 97 ALA A O 1
ATOM 718 N N . ALA A 1 98 ? 6.373 0.418 15.609 1.00 90.00 98 ALA A N 1
ATOM 719 C CA . ALA A 1 98 ? 5.616 0.741 16.812 1.00 90.00 98 ALA A CA 1
ATOM 720 C C . ALA A 1 98 ? 4.129 0.382 16.666 1.00 90.00 98 ALA A C 1
ATOM 722 O O . ALA A 1 98 ? 3.560 -0.204 17.587 1.00 90.00 98 ALA A O 1
ATOM 723 N N . CYS A 1 99 ? 3.514 0.654 15.509 1.00 89.31 99 CYS A N 1
ATOM 724 C CA . CYS A 1 99 ? 2.130 0.271 15.226 1.00 89.31 99 CYS A CA 1
ATOM 725 C C . CYS A 1 99 ? 1.933 -1.245 15.358 1.00 89.31 99 CYS A C 1
ATOM 727 O O . CYS A 1 99 ? 1.072 -1.687 16.117 1.00 89.31 99 CYS A O 1
ATOM 729 N N . LEU A 1 100 ? 2.777 -2.050 14.699 1.00 88.69 100 LEU A N 1
ATOM 730 C CA . LEU A 1 100 ? 2.683 -3.514 14.772 1.00 88.69 100 LEU A CA 1
ATOM 731 C C . LEU A 1 100 ? 2.913 -4.052 16.192 1.00 88.69 100 LEU A C 1
ATOM 733 O O . LEU A 1 100 ? 2.297 -5.042 16.579 1.00 88.69 100 LEU A O 1
ATOM 737 N N . ALA A 1 101 ? 3.790 -3.415 16.972 1.00 89.44 101 ALA A N 1
ATOM 738 C CA . ALA A 1 101 ? 4.124 -3.862 18.321 1.00 89.44 101 ALA A CA 1
ATOM 739 C C . ALA A 1 101 ? 3.078 -3.467 19.377 1.00 89.44 101 ALA A C 1
ATOM 741 O O . ALA A 1 101 ? 2.852 -4.221 20.326 1.00 89.44 101 ALA A O 1
ATOM 742 N N . HIS A 1 102 ? 2.468 -2.286 19.251 1.00 88.25 102 HIS A N 1
ATOM 743 C CA . HIS A 1 102 ? 1.698 -1.674 20.338 1.00 88.25 102 HIS A CA 1
ATOM 744 C C . HIS A 1 102 ? 0.195 -1.596 20.076 1.00 88.25 102 HIS A C 1
ATOM 746 O O . HIS A 1 102 ? -0.583 -1.743 21.020 1.00 88.25 102 HIS A O 1
ATOM 752 N N . LEU A 1 103 ? -0.243 -1.404 18.829 1.00 86.25 103 LEU A N 1
ATOM 753 C CA . LEU A 1 103 ? -1.668 -1.230 18.535 1.00 86.25 103 LEU A CA 1
ATOM 754 C C . LEU A 1 103 ? -2.518 -2.480 18.792 1.00 86.25 103 LEU A C 1
ATOM 756 O O . LEU A 1 103 ? -3.602 -2.305 19.350 1.00 86.25 103 LEU A O 1
ATOM 760 N N . PRO A 1 104 ? -2.052 -3.724 18.543 1.00 83.62 104 PRO A N 1
ATOM 761 C CA . PRO A 1 104 ? -2.798 -4.915 18.955 1.00 83.62 104 PRO A CA 1
ATOM 762 C C . PRO A 1 104 ? -3.123 -4.918 20.454 1.00 83.62 104 PRO A C 1
ATOM 764 O O . PRO A 1 104 ? -4.246 -5.216 20.852 1.00 83.62 104 PRO A O 1
ATOM 767 N N . VAL A 1 105 ? -2.154 -4.529 21.291 1.00 81.69 105 VAL A N 1
ATOM 768 C CA . VAL A 1 105 ? -2.297 -4.495 22.755 1.00 81.69 105 VAL A CA 1
ATOM 769 C C . VAL A 1 105 ? -3.245 -3.380 23.190 1.00 81.69 105 VAL A C 1
ATOM 771 O O . VAL A 1 105 ? -4.141 -3.614 23.999 1.00 81.69 105 VAL A O 1
ATOM 774 N N . LEU A 1 106 ? -3.067 -2.175 22.643 1.00 82.50 106 LEU A N 1
ATOM 775 C CA . LEU A 1 106 ? -3.904 -1.018 22.966 1.00 82.50 106 LEU A CA 1
ATOM 776 C C . LEU A 1 106 ? -5.360 -1.247 22.558 1.00 82.50 106 LEU A C 1
ATOM 778 O O . LEU A 1 106 ? -6.272 -0.952 23.330 1.00 82.50 106 LEU A O 1
ATOM 782 N N . LEU A 1 107 ? -5.580 -1.814 21.373 1.00 79.62 107 LEU A N 1
ATOM 783 C CA . LEU A 1 107 ? -6.918 -2.104 20.883 1.00 79.62 107 LEU A CA 1
ATOM 784 C C . LEU A 1 107 ? -7.555 -3.277 21.637 1.00 79.62 107 LEU A C 1
ATOM 786 O O . LEU A 1 107 ? -8.730 -3.196 21.976 1.00 79.62 107 LEU A O 1
ATOM 790 N N . GLY A 1 108 ? -6.792 -4.319 21.985 1.00 75.94 108 GLY A N 1
ATOM 791 C CA . GLY A 1 108 ? -7.279 -5.391 22.859 1.00 75.94 108 GLY A CA 1
ATOM 792 C C . GLY A 1 108 ? -7.746 -4.862 24.221 1.00 75.94 108 GLY A C 1
ATOM 793 O O . GLY A 1 108 ? -8.846 -5.177 24.676 1.00 75.94 108 GLY A O 1
ATOM 794 N N . ALA A 1 109 ? -6.961 -3.975 24.842 1.00 77.94 109 ALA A N 1
ATOM 795 C CA . ALA A 1 109 ? -7.348 -3.323 26.092 1.00 77.94 109 ALA A CA 1
ATOM 796 C C . ALA A 1 109 ? -8.624 -2.474 25.938 1.00 77.94 109 ALA A C 1
ATOM 798 O O . ALA A 1 109 ? -9.512 -2.542 26.788 1.00 77.94 109 ALA A O 1
ATOM 799 N N . ALA A 1 110 ? -8.746 -1.717 24.844 1.00 76.75 110 ALA A N 1
ATOM 800 C CA . ALA A 1 110 ? -9.924 -0.896 24.560 1.00 76.75 110 ALA A CA 1
ATOM 801 C C . ALA A 1 110 ? -11.193 -1.728 24.293 1.00 76.75 110 ALA A C 1
ATOM 803 O O . ALA A 1 110 ? -12.289 -1.311 24.661 1.00 76.75 110 ALA A O 1
ATOM 804 N N . LEU A 1 111 ? -11.048 -2.910 23.688 1.00 71.12 111 LEU A N 1
ATOM 805 C CA . LEU A 1 111 ? -12.145 -3.840 23.399 1.00 71.12 111 LEU A CA 1
ATOM 806 C C . LEU A 1 111 ? -12.499 -4.753 24.587 1.00 71.12 111 LEU A C 1
ATOM 808 O O . LEU A 1 111 ? -13.386 -5.596 24.471 1.00 71.12 111 LEU A O 1
ATOM 812 N N . GLY A 1 112 ? -11.831 -4.594 25.735 1.00 67.25 112 GLY A N 1
ATOM 813 C CA . GLY A 1 112 ? -12.132 -5.345 26.952 1.00 67.25 112 GLY A CA 1
ATOM 814 C C . GLY A 1 112 ? -11.680 -6.808 26.925 1.00 67.25 112 GLY A C 1
ATOM 815 O O . GLY A 1 112 ? -12.185 -7.605 27.716 1.00 67.25 112 GLY A O 1
ATOM 816 N N . THR A 1 113 ? -10.732 -7.189 26.058 1.00 60.16 113 THR A N 1
ATOM 817 C CA . THR A 1 113 ? -10.154 -8.541 26.106 1.00 60.16 113 THR A CA 1
ATOM 818 C C . THR A 1 113 ? -9.311 -8.685 27.382 1.00 60.16 113 THR A C 1
ATOM 820 O O . THR A 1 113 ? -8.384 -7.892 27.577 1.00 60.16 113 THR A O 1
ATOM 823 N N . PRO A 1 114 ? -9.609 -9.645 28.280 1.00 54.22 114 PRO A N 1
ATOM 824 C CA . PRO A 1 114 ? -8.950 -9.725 29.577 1.00 54.22 114 PRO A CA 1
ATOM 825 C C . PRO A 1 114 ? -7.465 -10.107 29.432 1.00 54.22 114 PRO A C 1
ATOM 827 O O . PRO A 1 114 ? -7.143 -11.051 28.710 1.00 54.22 114 PRO A O 1
ATOM 830 N N . PRO A 1 115 ? -6.549 -9.461 30.179 1.00 53.06 115 PRO A N 1
ATOM 831 C CA . PRO A 1 115 ? -5.102 -9.690 30.089 1.00 53.06 115 PRO A CA 1
ATOM 832 C C . PRO A 1 115 ? -4.626 -11.038 30.677 1.00 53.06 115 PRO A C 1
ATOM 834 O O . PRO A 1 115 ? -3.423 -11.265 30.786 1.00 53.06 115 PRO A O 1
ATOM 837 N N . HIS A 1 116 ? -5.542 -11.927 31.085 1.00 48.94 116 HIS A N 1
ATOM 838 C CA . HIS A 1 116 ? -5.235 -13.122 31.886 1.00 48.94 116 HIS A CA 1
ATOM 839 C C . HIS A 1 116 ? -5.324 -14.472 31.163 1.00 48.94 116 HIS A C 1
ATOM 841 O O . HIS A 1 116 ? -5.046 -15.496 31.784 1.00 48.94 116 HIS A O 1
ATOM 847 N N . ALA A 1 117 ? -5.622 -14.515 29.866 1.00 45.53 117 ALA A N 1
ATOM 848 C CA . ALA A 1 117 ? -5.393 -15.722 29.074 1.00 45.53 117 ALA A CA 1
ATOM 849 C C . ALA A 1 117 ? -4.105 -15.523 28.272 1.00 45.53 117 ALA A C 1
ATOM 851 O O . ALA A 1 117 ? -4.003 -14.571 27.506 1.00 45.53 117 ALA A O 1
ATOM 852 N N . GLY A 1 118 ? -3.109 -16.392 28.463 1.00 50.03 118 GLY A N 1
ATOM 853 C CA . GLY A 1 118 ? -1.802 -16.361 27.790 1.00 50.03 118 GLY A CA 1
ATOM 854 C C . GLY A 1 118 ? -1.854 -16.651 26.285 1.00 50.03 118 GLY A C 1
ATOM 855 O O . GLY A 1 118 ? -1.037 -17.409 25.776 1.00 50.03 118 GLY A O 1
ATOM 856 N N . VAL A 1 119 ? -2.815 -16.070 25.574 1.00 50.66 119 VAL A N 1
ATOM 857 C CA . VAL A 1 119 ? -3.142 -16.371 24.190 1.00 50.66 119 VAL A CA 1
ATOM 858 C C . VAL A 1 119 ? -3.063 -15.066 23.402 1.00 50.66 119 VAL A C 1
ATOM 860 O O . VAL A 1 119 ? -4.005 -14.279 23.345 1.00 50.66 119 VAL A O 1
ATOM 863 N N . ARG A 1 120 ? -1.901 -14.835 22.780 1.00 50.25 120 ARG A N 1
ATOM 864 C CA . ARG A 1 120 ? -1.708 -13.796 21.750 1.00 50.25 120 ARG A CA 1
ATOM 865 C C . ARG A 1 120 ? -2.668 -13.961 20.562 1.00 50.25 120 ARG A C 1
ATOM 867 O O . ARG A 1 120 ? -2.798 -13.031 19.775 1.00 50.25 120 ARG A O 1
ATOM 874 N N . ASP A 1 121 ? -3.354 -15.097 20.464 1.00 52.91 121 ASP A N 1
ATOM 875 C CA . ASP A 1 121 ? -4.228 -15.454 19.345 1.00 52.91 121 ASP A CA 1
ATOM 876 C C . ASP A 1 121 ? -5.577 -14.707 19.349 1.00 52.91 121 ASP A C 1
ATOM 878 O O . ASP A 1 121 ? -6.286 -14.736 18.347 1.00 52.91 121 ASP A O 1
ATOM 882 N N . HIS A 1 122 ? -5.929 -14.001 20.434 1.00 57.12 122 HIS A N 1
ATOM 883 C CA . HIS A 1 122 ? -7.181 -13.228 20.531 1.00 57.12 122 HIS A CA 1
ATOM 884 C C . HIS A 1 122 ? -7.002 -11.710 20.414 1.00 57.12 122 HIS A C 1
ATOM 886 O O . HIS A 1 122 ? -7.991 -10.976 20.442 1.00 57.12 122 HIS A O 1
ATOM 892 N N . LEU A 1 123 ? -5.764 -11.219 20.303 1.00 62.78 123 LEU A N 1
ATOM 893 C CA . LEU A 1 123 ? -5.543 -9.794 20.084 1.00 62.78 123 LEU A CA 1
ATOM 894 C C . LEU A 1 123 ? -5.952 -9.413 18.655 1.00 62.78 123 LEU A C 1
ATOM 896 O O . LEU A 1 123 ? -5.740 -10.193 17.721 1.00 62.78 123 LEU A O 1
ATOM 900 N N . PRO A 1 124 ? -6.513 -8.209 18.464 1.00 74.06 124 PRO A N 1
ATOM 901 C CA . PRO A 1 124 ? -6.840 -7.725 17.136 1.00 74.06 124 PRO A CA 1
ATOM 902 C C . PRO A 1 124 ? -5.573 -7.655 16.282 1.00 74.06 124 PRO A C 1
ATOM 904 O O . PRO A 1 124 ? -4.521 -7.187 16.725 1.00 74.06 124 PRO A O 1
ATOM 907 N N . GLN A 1 125 ? -5.672 -8.138 15.047 1.00 83.12 125 GLN A N 1
ATOM 908 C CA . GLN A 1 125 ? -4.544 -8.112 14.123 1.00 83.12 125 GLN A CA 1
ATOM 909 C C . GLN A 1 125 ? -4.418 -6.725 13.505 1.00 83.12 125 GLN A C 1
ATOM 911 O O . GLN A 1 125 ? -5.405 -6.185 13.003 1.00 83.12 125 GLN A O 1
ATOM 916 N N . VAL A 1 126 ? -3.194 -6.195 13.512 1.00 87.81 126 VAL A N 1
ATOM 917 C CA . VAL A 1 126 ? -2.834 -4.946 12.837 1.00 87.81 126 VAL A CA 1
ATOM 918 C C . VAL A 1 126 ? -2.030 -5.275 11.591 1.00 87.81 126 VAL A C 1
ATOM 920 O O . VAL A 1 126 ? -1.055 -6.028 11.652 1.00 87.81 126 VAL A O 1
ATOM 923 N N . ARG A 1 127 ? -2.447 -4.726 10.450 1.00 89.81 127 ARG A N 1
ATOM 924 C CA . ARG A 1 127 ? -1.787 -4.935 9.159 1.00 89.81 127 ARG A CA 1
ATOM 925 C C . ARG A 1 127 ? -1.579 -3.614 8.435 1.00 89.81 127 ARG A C 1
ATOM 927 O O . ARG A 1 127 ? -2.497 -2.802 8.358 1.00 89.81 127 ARG A O 1
ATOM 934 N N . HIS A 1 128 ? -0.394 -3.463 7.849 1.00 92.81 128 HIS A N 1
ATOM 935 C CA . HIS A 1 128 ? -0.070 -2.361 6.950 1.00 92.81 128 HIS A CA 1
ATOM 936 C C . HIS A 1 128 ? -0.343 -2.752 5.502 1.00 92.81 128 HIS A C 1
ATOM 938 O O . HIS A 1 128 ? 0.067 -3.820 5.046 1.00 92.81 128 HIS A O 1
ATOM 944 N N . VAL A 1 129 ? -1.003 -1.861 4.772 1.00 93.56 129 VAL A N 1
ATOM 945 C CA . VAL A 1 129 ? -1.263 -1.982 3.336 1.00 93.56 129 VAL A CA 1
ATOM 946 C C . VAL A 1 129 ? -0.741 -0.731 2.638 1.00 93.56 129 VAL A C 1
ATOM 948 O O . VAL A 1 129 ? -0.926 0.379 3.135 1.00 93.56 129 VAL A O 1
ATOM 951 N N . ALA A 1 130 ? -0.081 -0.895 1.493 1.00 93.25 130 ALA A N 1
ATOM 952 C CA . ALA A 1 130 ? 0.425 0.215 0.694 1.00 93.25 130 ALA A CA 1
ATOM 953 C C . ALA A 1 130 ? -0.437 0.407 -0.556 1.00 93.25 130 ALA A C 1
ATOM 955 O O . ALA A 1 130 ? -0.543 -0.495 -1.385 1.00 93.25 130 ALA A O 1
ATOM 956 N N . VAL A 1 131 ? -1.004 1.601 -0.734 1.00 93.50 131 VAL A N 1
ATOM 957 C CA . VAL A 1 131 ? -1.691 1.988 -1.977 1.00 93.50 131 VAL A CA 1
ATOM 958 C C . VAL A 1 131 ? -0.911 3.114 -2.646 1.00 93.50 131 VAL A C 1
ATOM 960 O O . VAL A 1 131 ? -0.653 4.152 -2.037 1.00 93.50 131 VAL A O 1
ATOM 963 N N . THR A 1 132 ? -0.513 2.918 -3.902 1.00 88.62 132 THR A N 1
ATOM 964 C CA . THR A 1 132 ? 0.380 3.839 -4.620 1.00 88.62 132 THR A CA 1
ATOM 965 C C . THR A 1 132 ? -0.074 4.101 -6.050 1.00 88.62 132 THR A C 1
ATOM 967 O O . THR A 1 132 ? -0.554 3.206 -6.738 1.00 88.62 132 THR A O 1
ATOM 970 N N . SER A 1 133 ? 0.133 5.329 -6.526 1.00 87.25 133 SER A N 1
ATOM 971 C CA . SER A 1 133 ? -0.150 5.749 -7.906 1.00 87.25 133 SER A CA 1
ATOM 972 C C . SER A 1 133 ? 0.906 5.294 -8.924 1.00 87.25 133 SER A C 1
ATOM 974 O O . SER A 1 133 ? 0.773 5.554 -10.118 1.00 87.25 133 SER A O 1
ATOM 976 N N . SER A 1 134 ? 1.962 4.611 -8.473 1.00 83.06 134 SER A N 1
ATOM 977 C CA . SER A 1 134 ? 2.986 4.007 -9.334 1.00 83.06 134 SER A CA 1
ATOM 978 C C . SER A 1 134 ? 2.573 2.620 -9.837 1.00 83.06 134 SER A C 1
ATOM 980 O O . SER A 1 134 ? 1.704 1.970 -9.257 1.00 83.06 134 SER A O 1
ATOM 982 N N . ASP A 1 135 ? 3.238 2.124 -10.885 1.00 85.12 135 ASP A N 1
ATOM 983 C CA . ASP A 1 135 ? 3.114 0.717 -11.290 1.00 85.12 135 ASP A CA 1
ATOM 984 C C . ASP A 1 135 ? 3.536 -0.218 -10.155 1.00 85.12 135 ASP A C 1
ATOM 986 O O . ASP A 1 135 ? 4.443 0.086 -9.376 1.00 85.12 135 ASP A O 1
ATOM 990 N N . LEU A 1 136 ? 2.908 -1.389 -10.094 1.00 85.75 136 LEU A N 1
ATOM 991 C CA . LEU A 1 136 ? 3.114 -2.357 -9.020 1.00 85.75 136 LEU A CA 1
ATOM 992 C C . LEU A 1 136 ? 4.576 -2.844 -8.914 1.00 85.75 136 LEU A C 1
ATOM 994 O O . LEU A 1 136 ? 5.134 -2.830 -7.821 1.00 85.75 136 LEU A O 1
ATOM 998 N N . LEU A 1 137 ? 5.229 -3.198 -10.029 1.00 85.75 137 LEU A N 1
ATOM 999 C CA . LEU A 1 137 ? 6.625 -3.674 -10.028 1.00 85.75 137 LEU A CA 1
ATOM 1000 C C . LEU A 1 137 ? 7.616 -2.618 -9.491 1.00 85.75 137 LEU A C 1
ATOM 1002 O O . LEU A 1 137 ? 8.295 -2.901 -8.501 1.00 85.75 137 LEU A O 1
ATOM 1006 N N . PRO A 1 138 ? 7.674 -1.387 -10.046 1.00 83.44 138 PRO A N 1
ATOM 1007 C CA . PRO A 1 138 ? 8.462 -0.302 -9.464 1.00 83.44 138 PRO A CA 1
ATOM 1008 C C . PRO A 1 138 ? 8.131 -0.017 -7.999 1.00 83.44 138 PRO A C 1
ATOM 1010 O O . PRO A 1 138 ? 9.008 0.391 -7.246 1.00 83.44 138 PRO A O 1
ATOM 1013 N N . SER A 1 139 ? 6.882 -0.212 -7.577 1.00 87.00 139 SER A N 1
ATOM 1014 C CA . SER A 1 139 ? 6.475 0.025 -6.190 1.00 87.00 139 SER A CA 1
ATOM 1015 C C . SER A 1 139 ? 7.061 -1.006 -5.229 1.00 87.00 139 SER A C 1
ATOM 1017 O O . SER A 1 139 ? 7.619 -0.624 -4.202 1.00 87.00 139 SER A O 1
ATOM 1019 N N . LEU A 1 140 ? 7.017 -2.293 -5.586 1.00 87.31 140 LEU A N 1
ATOM 1020 C CA . LEU A 1 140 ? 7.674 -3.360 -4.822 1.00 87.31 140 LEU A CA 1
ATOM 1021 C C . LEU A 1 140 ? 9.190 -3.131 -4.739 1.00 87.31 140 LEU A C 1
ATOM 1023 O O . LEU A 1 140 ? 9.770 -3.237 -3.659 1.00 87.31 140 LEU A O 1
ATOM 1027 N N . ALA A 1 141 ? 9.821 -2.731 -5.848 1.00 85.62 141 ALA A N 1
ATOM 1028 C CA . ALA A 1 141 ? 11.245 -2.398 -5.868 1.00 85.62 141 ALA A CA 1
ATOM 1029 C C . ALA A 1 141 ? 11.580 -1.220 -4.935 1.00 85.62 141 ALA A C 1
ATOM 1031 O O . ALA A 1 141 ? 12.522 -1.313 -4.153 1.00 85.62 141 ALA A O 1
ATOM 1032 N N . LYS A 1 142 ? 10.791 -0.134 -4.954 1.00 86.19 142 LYS A N 1
ATOM 1033 C CA . LYS A 1 142 ? 10.968 1.003 -4.030 1.00 86.19 142 LYS A CA 1
ATOM 1034 C C . LYS A 1 142 ? 10.853 0.570 -2.570 1.00 86.19 142 LYS A C 1
ATOM 1036 O O . LYS A 1 142 ? 11.685 0.966 -1.761 1.00 86.19 142 LYS A O 1
ATOM 1041 N N . LEU A 1 143 ? 9.844 -0.234 -2.228 1.00 89.75 143 LEU A N 1
ATOM 1042 C CA . LEU A 1 143 ? 9.665 -0.719 -0.858 1.00 89.75 143 LEU A CA 1
ATOM 1043 C C . LEU A 1 143 ? 10.882 -1.526 -0.394 1.00 89.75 143 LEU A C 1
ATOM 1045 O O . LEU A 1 143 ? 11.359 -1.294 0.712 1.00 89.75 143 LEU A O 1
ATOM 1049 N N . ALA A 1 144 ? 11.428 -2.395 -1.248 1.00 87.38 144 ALA A N 1
ATOM 1050 C CA . ALA A 1 144 ? 12.641 -3.148 -0.936 1.00 87.38 144 ALA A CA 1
ATOM 1051 C C . ALA A 1 144 ? 13.879 -2.234 -0.806 1.00 87.38 144 ALA A C 1
ATOM 1053 O O . ALA A 1 144 ? 14.603 -2.306 0.185 1.00 87.38 144 ALA A O 1
ATOM 1054 N N . LEU A 1 145 ? 14.086 -1.295 -1.739 1.00 85.06 145 LEU A N 1
ATOM 1055 C CA . LEU A 1 145 ? 15.201 -0.334 -1.697 1.00 85.06 145 LEU A CA 1
ATOM 1056 C C . LEU A 1 145 ? 15.186 0.541 -0.435 1.00 85.06 145 LEU A C 1
ATOM 1058 O O . LEU A 1 145 ? 16.240 0.839 0.125 1.00 85.06 145 LEU A O 1
ATOM 1062 N N . PHE A 1 146 ? 14.001 0.934 0.037 1.00 86.31 146 PHE A N 1
ATOM 1063 C CA . PHE A 1 146 ? 13.833 1.725 1.259 1.00 86.31 146 PHE A CA 1
ATOM 1064 C C . PHE A 1 146 ? 13.685 0.882 2.534 1.00 86.31 146 PHE A C 1
ATOM 1066 O O . PHE A 1 146 ? 13.482 1.452 3.612 1.00 86.31 146 PHE A O 1
ATOM 1073 N N . ARG A 1 147 ? 13.844 -0.449 2.448 1.00 89.06 147 ARG A N 1
ATOM 1074 C CA . ARG A 1 147 ? 13.738 -1.405 3.573 1.00 89.06 147 ARG A CA 1
ATOM 1075 C C . ARG A 1 147 ? 12.387 -1.352 4.287 1.00 89.06 147 ARG A C 1
ATOM 1077 O O . ARG A 1 147 ? 12.292 -1.449 5.517 1.00 89.06 147 ARG A O 1
ATOM 1084 N N . LEU A 1 148 ? 11.345 -1.110 3.502 1.00 89.19 148 LEU A N 1
ATOM 1085 C CA . LEU A 1 148 ? 9.952 -1.089 3.928 1.00 89.19 148 LEU A CA 1
ATOM 1086 C C . LEU A 1 148 ? 9.237 -2.415 3.634 1.00 89.19 148 LEU A C 1
ATOM 1088 O O . LEU A 1 148 ? 8.151 -2.648 4.149 1.00 89.19 148 LEU A O 1
ATOM 1092 N N . ASP A 1 149 ? 9.854 -3.297 2.855 1.00 88.56 149 ASP A N 1
ATOM 1093 C CA . ASP A 1 149 ? 9.369 -4.630 2.489 1.00 88.56 149 ASP A CA 1
ATOM 1094 C C . ASP A 1 149 ? 9.031 -5.525 3.685 1.00 88.56 149 ASP A C 1
ATOM 1096 O O . ASP A 1 149 ? 8.033 -6.237 3.670 1.00 88.56 149 ASP A O 1
ATOM 1100 N N . ARG A 1 150 ? 9.770 -5.400 4.788 1.00 88.81 150 ARG A N 1
ATOM 1101 C CA . ARG A 1 150 ? 9.447 -6.092 6.047 1.00 88.81 150 ARG A CA 1
ATOM 1102 C C . ARG A 1 150 ? 8.133 -5.653 6.709 1.00 88.81 150 ARG A C 1
ATOM 1104 O O . ARG A 1 150 ? 7.655 -6.348 7.601 1.00 88.81 150 ARG A O 1
ATOM 1111 N N . PHE A 1 151 ? 7.577 -4.500 6.332 1.00 90.94 151 PHE A N 1
ATOM 1112 C CA . PHE A 1 151 ? 6.333 -3.969 6.905 1.00 90.94 151 PHE A CA 1
ATOM 1113 C C . PHE A 1 151 ? 5.115 -4.199 6.010 1.00 90.94 151 PHE A C 1
ATOM 1115 O O . PHE A 1 151 ? 4.000 -4.226 6.522 1.00 90.94 151 PHE A O 1
ATOM 1122 N N . PHE A 1 152 ? 5.312 -4.378 4.702 1.00 91.69 152 PHE A N 1
ATOM 1123 C CA . PHE A 1 152 ? 4.238 -4.553 3.728 1.00 91.69 152 PHE A CA 1
ATOM 1124 C C . PHE A 1 152 ? 4.407 -5.892 3.021 1.00 91.69 152 PHE A C 1
ATOM 1126 O O . PHE A 1 152 ? 5.349 -6.079 2.259 1.00 91.69 152 PHE A O 1
ATOM 1133 N N . ALA A 1 153 ? 3.481 -6.829 3.225 1.00 90.25 153 ALA A N 1
ATOM 1134 C CA . ALA A 1 153 ? 3.486 -8.049 2.424 1.00 90.25 153 ALA A CA 1
ATOM 1135 C C . ALA A 1 153 ? 3.203 -7.699 0.956 1.00 90.25 153 ALA A C 1
ATOM 1137 O O . ALA A 1 153 ? 2.388 -6.822 0.681 1.00 90.25 153 ALA A O 1
ATOM 1138 N N . GLY A 1 154 ? 3.812 -8.408 -0.000 1.00 88.38 154 GLY A N 1
ATOM 1139 C CA . GLY A 1 154 ? 3.658 -8.072 -1.422 1.00 88.38 154 GLY A CA 1
ATOM 1140 C C . GLY A 1 154 ? 2.190 -8.041 -1.867 1.00 88.38 154 GLY A C 1
ATOM 1141 O O . GLY A 1 154 ? 1.762 -7.090 -2.514 1.00 88.38 154 GLY A O 1
ATOM 1142 N N . ARG A 1 155 ? 1.387 -9.015 -1.413 1.00 88.88 155 ARG A N 1
ATOM 1143 C CA . ARG A 1 155 ? -0.078 -9.084 -1.612 1.00 88.88 155 ARG A CA 1
ATOM 1144 C C . ARG A 1 155 ? -0.883 -7.920 -1.022 1.00 88.88 155 ARG A C 1
ATOM 1146 O O . ARG A 1 155 ? -2.073 -7.819 -1.300 1.00 88.88 155 ARG A O 1
ATOM 1153 N N . ASP A 1 156 ? -0.271 -7.123 -0.157 1.00 90.62 156 ASP A N 1
ATOM 1154 C CA . ASP A 1 156 ? -0.847 -5.961 0.520 1.00 90.62 156 ASP A CA 1
ATOM 1155 C C . ASP A 1 156 ? -0.292 -4.650 -0.083 1.00 90.62 156 ASP A C 1
ATOM 1157 O O . ASP A 1 156 ? -0.406 -3.578 0.508 1.00 90.62 156 ASP A O 1
ATOM 1161 N N . VAL A 1 157 ? 0.289 -4.720 -1.288 1.00 91.06 157 VAL A N 1
ATOM 1162 C CA . VAL A 1 157 ? 0.702 -3.570 -2.100 1.00 91.06 157 VAL A CA 1
ATOM 1163 C C . VAL A 1 157 ? -0.202 -3.469 -3.331 1.00 91.06 157 VAL A C 1
ATOM 1165 O O . VAL A 1 157 ? -0.289 -4.395 -4.139 1.00 91.06 157 VAL A O 1
ATOM 1168 N N . LEU A 1 158 ? -0.886 -2.335 -3.488 1.00 90.12 158 LEU A N 1
ATOM 1169 C CA . LEU A 1 158 ? -1.846 -2.087 -4.561 1.00 90.12 158 LEU A CA 1
ATOM 1170 C C . LEU A 1 158 ? -1.422 -0.883 -5.402 1.00 90.12 158 LEU A C 1
ATOM 1172 O O . LEU A 1 158 ? -1.098 0.182 -4.874 1.00 90.12 158 LEU A O 1
ATOM 1176 N N . SER A 1 159 ? -1.497 -1.034 -6.726 1.00 88.69 159 SER A N 1
ATOM 1177 C CA . SER A 1 159 ? -1.342 0.081 -7.659 1.00 88.69 159 SER A CA 1
ATOM 1178 C C . SER A 1 159 ? -2.700 0.690 -8.008 1.00 88.69 159 SER A C 1
ATOM 1180 O O . SER A 1 159 ? -3.549 0.031 -8.625 1.00 88.69 159 SER A O 1
ATOM 1182 N N . SER A 1 160 ? -2.870 1.969 -7.675 1.00 88.38 160 SER A N 1
ATOM 1183 C CA . SER A 1 160 ? -4.021 2.790 -8.050 1.00 88.38 160 SER A CA 1
ATOM 1184 C C . SER A 1 160 ? -3.902 3.393 -9.449 1.00 88.38 160 SER A C 1
ATOM 1186 O O . SER A 1 160 ? -4.827 4.061 -9.894 1.00 88.38 160 SER A O 1
ATOM 1188 N N . ARG A 1 161 ? -2.811 3.142 -10.188 1.00 83.62 161 ARG A N 1
ATOM 1189 C CA . ARG A 1 161 ? -2.539 3.816 -11.470 1.00 83.62 161 ARG A CA 1
ATOM 1190 C C . ARG A 1 161 ? -3.669 3.694 -12.497 1.00 83.62 161 ARG A C 1
ATOM 1192 O O . ARG A 1 161 ? -3.916 4.634 -13.239 1.00 83.62 161 ARG A O 1
ATOM 1199 N N . VAL A 1 162 ? -4.327 2.536 -12.546 1.00 82.75 162 VAL A N 1
ATOM 1200 C CA . VAL A 1 162 ? -5.385 2.250 -13.532 1.00 82.75 162 VAL A CA 1
ATOM 1201 C C . VAL A 1 162 ? -6.785 2.585 -13.002 1.00 82.75 162 VAL A C 1
ATOM 1203 O O . VAL A 1 162 ? -7.618 3.061 -13.758 1.00 82.75 162 VAL A O 1
ATOM 1206 N N . HIS A 1 163 ? -7.042 2.343 -11.715 1.00 83.62 163 HIS A N 1
ATOM 1207 C CA . HIS A 1 163 ? -8.398 2.332 -11.139 1.00 83.62 163 HIS A CA 1
ATOM 1208 C C . HIS A 1 163 ? -8.635 3.451 -10.098 1.00 83.62 163 HIS A C 1
ATOM 1210 O O . HIS A 1 163 ? -9.741 3.638 -9.605 1.00 83.62 163 HIS A O 1
ATOM 1216 N N . GLY A 1 164 ? -7.599 4.216 -9.742 1.00 89.62 164 GLY A N 1
ATOM 1217 C CA . GLY A 1 164 ? -7.651 5.243 -8.698 1.00 89.62 164 GLY A CA 1
ATOM 1218 C C . GLY A 1 164 ? -7.675 4.683 -7.270 1.00 89.62 164 GLY A C 1
ATOM 1219 O O . GLY A 1 164 ? -7.870 3.486 -7.037 1.00 89.62 164 GLY A O 1
ATOM 1220 N N . LYS A 1 165 ? -7.414 5.546 -6.278 1.00 90.00 165 LYS A N 1
ATOM 1221 C CA . LYS A 1 165 ? -7.323 5.119 -4.866 1.00 90.00 165 LYS A CA 1
ATOM 1222 C C . LYS A 1 165 ? -8.661 4.687 -4.271 1.00 90.00 165 LYS A C 1
ATOM 1224 O O . LYS A 1 165 ? -8.675 3.741 -3.490 1.00 90.00 165 LYS A O 1
ATOM 1229 N N . LEU A 1 166 ? -9.770 5.327 -4.654 1.00 94.31 166 LEU A N 1
ATOM 1230 C CA . LEU A 1 166 ? -11.104 4.970 -4.154 1.00 94.31 166 LEU A CA 1
ATOM 1231 C C . LEU A 1 166 ? -11.458 3.515 -4.475 1.00 94.31 166 LEU A C 1
ATOM 1233 O O . LEU A 1 166 ? -11.908 2.787 -3.594 1.00 94.31 166 LEU A O 1
ATOM 1237 N N . GLU A 1 167 ? -11.206 3.071 -5.706 1.00 92.88 167 GLU A N 1
ATOM 1238 C CA . GLU A 1 167 ? -11.482 1.687 -6.085 1.00 92.88 167 GLU A CA 1
ATOM 1239 C C . GLU A 1 167 ? -10.540 0.710 -5.369 1.00 92.88 167 GLU A C 1
ATOM 1241 O O . GLU A 1 167 ? -10.986 -0.319 -4.865 1.00 92.88 167 GLU A O 1
ATOM 1246 N N . CYS A 1 168 ? -9.251 1.046 -5.233 1.00 91.81 168 CYS A N 1
ATOM 1247 C CA . CYS A 1 168 ? -8.329 0.243 -4.426 1.00 91.81 168 CYS A CA 1
ATOM 1248 C C . CYS A 1 168 ? -8.795 0.111 -2.968 1.00 91.81 168 CYS A C 1
ATOM 1250 O O . CYS A 1 168 ? -8.733 -0.981 -2.408 1.00 91.81 168 CYS A O 1
ATOM 1252 N N . PHE A 1 169 ? -9.279 1.194 -2.360 1.00 94.25 169 PHE A N 1
ATOM 1253 C CA . PHE A 1 169 ? -9.795 1.175 -0.994 1.00 94.25 169 PHE A CA 1
ATOM 1254 C C . PHE A 1 169 ? -11.075 0.337 -0.884 1.00 94.25 169 PHE A C 1
ATOM 1256 O O . PHE A 1 169 ? -11.190 -0.478 0.027 1.00 94.25 169 PHE A O 1
ATOM 1263 N N . ALA A 1 170 ? -12.005 0.460 -1.833 1.00 93.88 170 ALA A N 1
ATOM 1264 C CA . ALA A 1 170 ? -13.211 -0.366 -1.860 1.00 93.88 170 ALA A CA 1
ATOM 1265 C C . ALA A 1 170 ? -12.871 -1.864 -1.958 1.00 93.88 170 ALA A C 1
ATOM 1267 O O . ALA A 1 170 ? -13.381 -2.663 -1.179 1.00 93.88 170 ALA A O 1
ATOM 1268 N N . ARG A 1 171 ? -11.924 -2.239 -2.828 1.00 91.19 171 ARG A N 1
ATOM 1269 C CA . ARG A 1 171 ? -11.446 -3.627 -2.936 1.00 91.19 171 ARG A CA 1
ATOM 1270 C C . ARG A 1 171 ? -10.805 -4.126 -1.642 1.00 91.19 171 ARG A C 1
ATOM 1272 O O . ARG A 1 171 ? -10.991 -5.280 -1.274 1.00 91.19 171 ARG A O 1
ATOM 1279 N N . LEU A 1 172 ? -10.066 -3.270 -0.934 1.00 91.06 172 LEU A N 1
ATOM 1280 C CA . LEU A 1 172 ? -9.520 -3.620 0.377 1.00 91.06 172 LEU A CA 1
ATOM 1281 C C . LEU A 1 172 ? -10.633 -3.842 1.400 1.00 91.06 172 LEU A C 1
ATOM 1283 O O . LEU A 1 172 ? -10.613 -4.859 2.082 1.00 91.06 172 LEU A O 1
ATOM 1287 N N . ARG A 1 173 ? -11.629 -2.953 1.467 1.00 91.31 173 ARG A N 1
ATOM 1288 C CA . ARG A 1 173 ? -12.800 -3.135 2.336 1.00 91.31 173 ARG A CA 1
ATOM 1289 C C . ARG A 1 173 ? -13.439 -4.506 2.139 1.00 91.31 173 ARG A C 1
ATOM 1291 O O . ARG A 1 173 ? -13.726 -5.183 3.116 1.00 91.31 173 ARG A O 1
ATOM 1298 N N . ASP A 1 174 ? -13.630 -4.895 0.883 1.00 91.25 174 ASP A N 1
ATOM 1299 C CA . ASP A 1 174 ? -14.331 -6.126 0.523 1.00 91.25 174 ASP A CA 1
ATOM 1300 C C . ASP A 1 174 ? -13.448 -7.380 0.726 1.00 91.25 174 ASP A C 1
ATOM 1302 O O . ASP A 1 174 ? -13.960 -8.485 0.892 1.00 91.25 174 ASP A O 1
ATOM 1306 N N . ARG A 1 175 ? -12.116 -7.218 0.752 1.00 88.38 175 ARG A N 1
ATOM 1307 C CA . ARG A 1 175 ? -11.130 -8.291 0.980 1.00 88.38 175 ARG A CA 1
ATOM 1308 C C . ARG A 1 175 ? -10.961 -8.669 2.451 1.00 88.38 175 ARG A C 1
ATOM 1310 O O . ARG A 1 175 ? -10.599 -9.807 2.748 1.00 88.38 175 ARG A O 1
ATOM 1317 N N . PHE A 1 176 ? -11.150 -7.724 3.368 1.00 86.38 176 PHE A N 1
ATOM 1318 C CA . PHE A 1 176 ? -11.003 -7.963 4.805 1.00 86.38 176 PHE A CA 1
ATOM 1319 C C . PHE A 1 176 ? -12.364 -8.22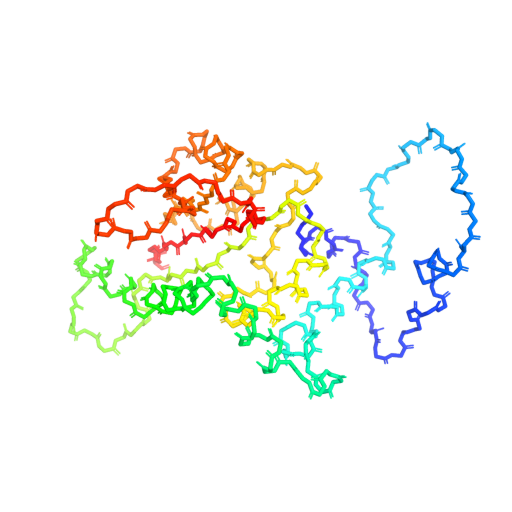7 5.469 1.00 86.38 176 PHE A C 1
ATOM 1321 O O . PHE A 1 176 ? -13.401 -7.854 4.923 1.00 86.38 176 PHE A O 1
ATOM 1328 N N . PRO A 1 177 ? -12.394 -8.883 6.647 1.00 84.00 177 PRO A N 1
ATOM 1329 C CA . PRO A 1 177 ? -13.641 -9.113 7.370 1.00 84.00 177 PRO A CA 1
ATOM 1330 C C . PRO A 1 177 ? -14.391 -7.804 7.632 1.00 84.00 177 PRO A C 1
ATOM 1332 O O . PRO A 1 177 ? -13.769 -6.784 7.915 1.00 84.00 177 PRO A O 1
ATOM 1335 N N . GLY A 1 178 ? -15.727 -7.837 7.639 1.00 81.06 178 GLY A N 1
ATOM 1336 C CA . GLY A 1 178 ? -16.547 -6.644 7.905 1.00 81.06 178 GLY A CA 1
ATOM 1337 C C . GLY A 1 178 ? -16.351 -6.025 9.298 1.00 81.06 178 GLY A C 1
ATOM 1338 O O . GLY A 1 178 ? -16.769 -4.896 9.527 1.00 81.06 178 GLY A O 1
ATOM 1339 N N . SER A 1 179 ? -15.702 -6.742 10.222 1.00 80.50 179 SER A N 1
ATOM 1340 C CA . SER A 1 179 ? -15.272 -6.242 11.534 1.00 80.50 179 SER A CA 1
ATOM 1341 C C . SER A 1 179 ? -13.949 -5.464 11.499 1.00 80.50 179 SER A C 1
ATOM 1343 O O . SER A 1 179 ? -13.490 -5.000 12.543 1.00 80.50 179 SER A O 1
ATOM 1345 N N . ALA A 1 180 ? -13.305 -5.346 10.334 1.00 84.88 180 ALA A N 1
ATOM 1346 C CA . ALA A 1 180 ? -12.077 -4.587 10.170 1.00 84.88 180 ALA A CA 1
ATOM 1347 C C . ALA A 1 180 ? -12.347 -3.078 10.187 1.00 84.88 180 ALA A C 1
ATOM 1349 O O . ALA A 1 180 ? -13.169 -2.558 9.433 1.00 84.88 180 ALA A O 1
ATOM 1350 N N . ALA A 1 181 ? -11.606 -2.371 11.033 1.00 88.69 181 ALA A N 1
ATOM 1351 C CA . ALA A 1 181 ? -11.478 -0.927 10.992 1.00 88.69 181 ALA A CA 1
ATOM 1352 C C . ALA A 1 181 ? -10.323 -0.540 10.064 1.00 88.69 181 ALA A C 1
ATOM 1354 O O . ALA A 1 181 ? -9.271 -1.183 10.062 1.00 88.69 181 ALA A O 1
ATOM 1355 N N . PHE A 1 182 ? -10.522 0.532 9.304 1.00 90.25 182 PHE A N 1
ATOM 1356 C CA . PHE A 1 182 ? -9.559 1.039 8.336 1.00 90.25 182 PHE A CA 1
ATOM 1357 C C . PHE A 1 182 ? -9.184 2.472 8.677 1.00 90.25 182 PHE A C 1
ATOM 1359 O O . PHE A 1 182 ? -10.061 3.287 8.954 1.00 90.25 182 PHE A O 1
ATOM 1366 N N . VAL A 1 183 ? -7.895 2.789 8.608 1.00 94.12 183 VAL A N 1
ATOM 1367 C CA . VAL A 1 183 ? -7.387 4.160 8.711 1.00 94.12 183 VAL A CA 1
ATOM 1368 C C . VAL A 1 183 ? -6.532 4.442 7.488 1.00 94.12 183 VAL A C 1
ATOM 1370 O O . VAL A 1 183 ? -5.588 3.707 7.203 1.00 94.12 183 VAL A O 1
ATOM 1373 N N . ALA A 1 184 ? -6.857 5.506 6.759 1.00 93.44 184 ALA A N 1
ATOM 1374 C CA . ALA A 1 184 ? -6.064 5.956 5.625 1.00 93.44 184 ALA A CA 1
ATOM 1375 C C . ALA A 1 184 ? -5.034 6.995 6.087 1.00 93.44 184 ALA A C 1
ATOM 1377 O O . ALA A 1 184 ? -5.380 7.980 6.735 1.00 93.44 184 ALA A O 1
ATOM 1378 N N . ILE A 1 185 ? -3.766 6.803 5.738 1.00 92.88 185 ILE A N 1
ATOM 1379 C CA . ILE A 1 185 ? -2.676 7.726 6.071 1.00 92.88 185 ILE A CA 1
ATOM 1380 C C . ILE A 1 185 ? -2.047 8.195 4.767 1.00 92.88 185 ILE A C 1
ATOM 1382 O O . ILE A 1 185 ? -1.697 7.363 3.936 1.00 92.88 185 ILE A O 1
ATOM 1386 N N . GLY A 1 186 ? -1.871 9.498 4.567 1.00 89.12 186 GLY A N 1
ATOM 1387 C CA . GLY A 1 186 ? -1.191 10.005 3.373 1.00 89.12 186 GLY A CA 1
ATOM 1388 C C . GLY A 1 186 ? -1.121 11.524 3.290 1.00 89.12 186 GLY A C 1
ATOM 1389 O O . GLY A 1 186 ? -1.646 12.244 4.137 1.00 89.12 186 GLY A O 1
ATOM 1390 N N . ASP A 1 187 ? -0.434 12.021 2.271 1.00 86.38 187 ASP A N 1
ATOM 1391 C CA . ASP A 1 187 ? -0.146 13.440 2.046 1.00 86.38 187 ASP A CA 1
ATOM 1392 C C . ASP A 1 187 ? -0.981 14.046 0.903 1.00 86.38 187 ASP A C 1
ATOM 1394 O O . ASP A 1 187 ? -1.203 15.259 0.846 1.00 86.38 187 ASP A O 1
ATOM 1398 N N . GLY A 1 188 ? -1.495 13.210 0.006 1.00 85.81 188 GLY A N 1
ATOM 1399 C CA . GLY A 1 188 ? -2.263 13.605 -1.165 1.00 85.81 188 GLY A CA 1
ATOM 1400 C C . GLY A 1 188 ? -3.739 13.865 -0.873 1.00 85.81 188 GLY A C 1
ATOM 1401 O O . GLY A 1 188 ? -4.272 13.539 0.188 1.00 85.81 188 GLY A O 1
ATOM 1402 N N . ARG A 1 189 ? -4.407 14.513 -1.833 1.00 88.88 189 ARG A N 1
ATOM 1403 C CA . ARG A 1 189 ? -5.864 14.745 -1.810 1.00 88.88 189 ARG A CA 1
ATOM 1404 C C . ARG A 1 189 ? -6.658 13.526 -2.270 1.00 88.88 189 ARG A C 1
ATOM 1406 O O . ARG A 1 189 ? -7.825 13.400 -1.927 1.00 88.88 189 ARG A O 1
ATOM 1413 N N . GLU A 1 190 ? -6.043 12.662 -3.074 1.00 90.56 190 GLU A N 1
ATOM 1414 C CA . GLU A 1 190 ? -6.717 11.502 -3.658 1.00 90.56 190 GLU A CA 1
ATOM 1415 C C . GLU A 1 190 ? -7.072 10.474 -2.575 1.00 90.56 190 GLU A C 1
ATOM 1417 O O . GLU A 1 190 ? -8.208 10.015 -2.508 1.00 90.56 190 GLU A O 1
ATOM 1422 N N . GLU A 1 191 ? -6.131 10.164 -1.679 1.00 91.19 191 GLU A N 1
ATOM 1423 C CA . GLU A 1 191 ? -6.364 9.281 -0.532 1.00 91.19 191 GLU A CA 1
ATOM 1424 C C . GLU A 1 191 ? -7.330 9.886 0.490 1.00 91.19 191 GLU A C 1
ATOM 1426 O O . GLU A 1 191 ? -8.146 9.165 1.052 1.00 91.19 191 GLU A O 1
ATOM 1431 N N . GLU A 1 192 ? -7.271 11.201 0.695 1.00 93.44 192 GLU A N 1
ATOM 1432 C CA . GLU A 1 192 ? -8.151 11.933 1.608 1.00 93.44 192 GLU A CA 1
ATOM 1433 C C . GLU A 1 192 ? -9.605 11.878 1.122 1.00 93.44 192 GLU A C 1
ATOM 1435 O O . GLU A 1 192 ? -10.510 11.526 1.878 1.00 93.44 192 GLU A O 1
ATOM 1440 N N . ALA A 1 193 ? -9.824 12.141 -0.170 1.00 95.56 193 ALA A N 1
ATOM 1441 C CA . ALA A 1 193 ? -11.137 12.034 -0.794 1.00 95.56 193 ALA A CA 1
ATOM 1442 C C . ALA A 1 193 ? -11.658 10.587 -0.800 1.00 95.56 193 ALA A C 1
ATOM 1444 O O . ALA A 1 193 ? -12.835 10.356 -0.524 1.00 95.56 193 ALA A O 1
ATOM 1445 N N . ALA A 1 194 ? -10.788 9.610 -1.078 1.00 94.81 194 ALA A N 1
ATOM 1446 C CA . ALA A 1 194 ? -11.150 8.196 -1.057 1.00 94.81 194 ALA A CA 1
ATOM 1447 C C . ALA A 1 194 ? -11.552 7.718 0.349 1.00 94.81 194 ALA A C 1
ATOM 1449 O O . ALA A 1 194 ? -12.556 7.024 0.499 1.00 94.81 194 ALA A O 1
ATOM 1450 N N . ALA A 1 195 ? -10.805 8.126 1.379 1.00 94.94 195 ALA A N 1
ATOM 1451 C CA . ALA A 1 195 ? -11.121 7.828 2.772 1.00 94.94 195 ALA A CA 1
ATOM 1452 C C . ALA A 1 195 ? -12.465 8.445 3.181 1.00 94.94 195 ALA A C 1
ATOM 1454 O O . ALA A 1 195 ? -13.320 7.748 3.725 1.00 94.94 195 ALA A O 1
ATOM 1455 N N . ALA A 1 196 ? -12.693 9.717 2.838 1.00 97.38 196 ALA A N 1
ATOM 1456 C CA . ALA A 1 196 ? -13.951 10.404 3.120 1.00 97.38 196 ALA A CA 1
ATOM 1457 C C . ALA A 1 196 ? -15.156 9.712 2.459 1.00 97.38 196 ALA A C 1
ATOM 1459 O O . ALA A 1 196 ? -16.184 9.520 3.106 1.00 97.38 196 ALA A O 1
ATOM 1460 N N . ALA A 1 197 ? -15.021 9.280 1.200 1.00 97.56 197 ALA A N 1
ATOM 1461 C CA . ALA A 1 197 ? -16.080 8.577 0.474 1.00 97.56 197 ALA A CA 1
ATOM 1462 C C . ALA A 1 197 ? -16.456 7.221 1.101 1.00 97.56 197 ALA A C 1
ATOM 1464 O O . ALA A 1 197 ? -17.591 6.771 0.952 1.00 97.56 197 ALA A O 1
ATOM 1465 N N . LEU A 1 198 ? -15.524 6.577 1.810 1.00 95.31 198 LEU A N 1
ATOM 1466 C CA . LEU A 1 198 ? -15.742 5.300 2.498 1.00 95.31 198 LEU A CA 1
ATOM 1467 C C . LEU A 1 198 ? -15.996 5.454 4.005 1.00 95.31 198 LEU A C 1
ATOM 1469 O O . LEU A 1 198 ? -16.169 4.451 4.696 1.00 95.31 198 LEU A O 1
ATOM 1473 N N . GLY A 1 199 ? -16.032 6.688 4.518 1.00 95.31 199 GLY A N 1
ATOM 1474 C CA . GLY A 1 199 ? -16.209 6.968 5.943 1.00 95.31 199 GLY A CA 1
ATOM 1475 C C . GLY A 1 199 ? -15.020 6.542 6.811 1.00 95.31 199 GLY A C 1
ATOM 1476 O O . GLY A 1 199 ? -15.198 6.247 7.990 1.00 95.31 199 GLY A O 1
ATOM 1477 N N . TRP A 1 200 ? -13.817 6.469 6.242 1.00 95.00 200 TRP A N 1
ATOM 1478 C CA . TRP A 1 200 ? -12.607 6.071 6.959 1.00 95.00 200 TRP A CA 1
ATOM 1479 C C . TRP A 1 200 ? -11.917 7.277 7.604 1.00 95.00 200 TRP A C 1
ATOM 1481 O O . TRP A 1 200 ? -11.782 8.318 6.952 1.00 95.00 200 TRP A O 1
ATOM 1491 N N . PRO A 1 201 ? -11.419 7.155 8.851 1.00 94.31 201 PRO A N 1
ATOM 1492 C CA . PRO A 1 201 ? -10.495 8.124 9.421 1.00 94.31 201 PRO A CA 1
ATOM 1493 C C . PRO A 1 201 ? -9.297 8.370 8.499 1.00 94.31 201 PRO A C 1
ATOM 1495 O O . PRO A 1 201 ? -8.733 7.431 7.929 1.00 94.31 201 PRO A O 1
ATOM 1498 N N . PHE A 1 202 ? -8.896 9.637 8.390 1.00 91.50 202 PHE A N 1
ATOM 1499 C CA . PHE A 1 202 ? -7.768 10.057 7.571 1.00 91.50 202 PHE A CA 1
ATOM 1500 C C . PHE A 1 202 ? -6.712 10.788 8.404 1.00 91.50 202 PHE A C 1
ATOM 1502 O O . PHE A 1 202 ? -7.012 11.776 9.076 1.00 91.50 202 PHE A O 1
ATOM 1509 N N . ILE A 1 203 ? -5.466 10.319 8.341 1.00 92.25 203 ILE A N 1
ATOM 1510 C CA . ILE A 1 203 ? -4.314 10.943 8.993 1.00 92.25 203 ILE A CA 1
ATOM 1511 C C . ILE A 1 203 ? -3.462 11.624 7.922 1.00 92.25 203 ILE A C 1
ATOM 1513 O O . ILE A 1 203 ? -2.788 10.966 7.124 1.00 92.25 203 ILE A O 1
ATOM 1517 N N . LYS A 1 204 ? -3.469 12.962 7.925 1.00 89.31 204 LYS A N 1
ATOM 1518 C CA . LYS A 1 204 ? -2.650 13.756 7.006 1.00 89.31 204 LYS A CA 1
ATOM 1519 C C . LYS A 1 204 ? -1.181 13.683 7.402 1.00 89.31 204 LYS A C 1
ATOM 1521 O O . LYS A 1 204 ? -0.793 14.170 8.463 1.00 89.31 204 LYS A O 1
ATOM 1526 N N . VAL A 1 205 ? -0.349 13.177 6.503 1.00 85.62 205 VAL A N 1
ATOM 1527 C CA . VAL A 1 205 ? 1.103 13.320 6.602 1.00 85.62 205 VAL A CA 1
ATOM 1528 C C . VAL A 1 205 ? 1.487 14.620 5.920 1.00 85.62 205 VAL A C 1
ATOM 1530 O O . VAL A 1 205 ? 1.208 14.831 4.744 1.00 85.62 205 VAL A O 1
ATOM 1533 N N . SER A 1 206 ? 2.117 15.519 6.666 1.00 78.50 206 SER A N 1
ATOM 1534 C CA . SER A 1 206 ? 2.706 16.729 6.103 1.00 78.50 206 SER A CA 1
ATOM 1535 C C . SER A 1 206 ? 4.217 16.606 6.167 1.00 78.50 206 SER A C 1
ATOM 1537 O O . SER A 1 206 ? 4.770 16.353 7.235 1.00 78.50 206 SER A O 1
ATOM 1539 N N . LEU A 1 207 ? 4.892 16.851 5.043 1.00 63.25 207 LEU A N 1
ATOM 1540 C CA . LEU A 1 207 ? 6.338 17.084 5.004 1.00 63.25 207 LEU A CA 1
ATOM 1541 C C . LEU A 1 207 ? 6.634 18.497 5.537 1.00 63.25 207 LEU A C 1
ATOM 1543 O O . LEU A 1 207 ? 7.176 19.359 4.853 1.00 63.25 207 LEU A O 1
ATOM 1547 N N . GLY A 1 208 ? 6.193 18.762 6.762 1.00 53.84 208 GLY A N 1
ATOM 1548 C CA . GLY A 1 208 ? 6.622 19.897 7.554 1.00 53.84 208 GLY A CA 1
ATOM 1549 C C . GLY A 1 208 ? 7.647 19.380 8.542 1.00 53.84 208 GLY A C 1
ATOM 1550 O O . GLY A 1 208 ? 7.442 18.332 9.153 1.00 53.84 208 GLY A O 1
ATOM 1551 N N . ARG A 1 209 ? 8.757 20.100 8.715 1.00 43.62 209 ARG A N 1
ATOM 1552 C CA . ARG A 1 209 ? 9.636 19.857 9.859 1.00 43.62 209 ARG A CA 1
ATOM 1553 C C . ARG A 1 209 ? 8.751 19.773 11.111 1.00 43.62 209 ARG A C 1
ATOM 1555 O O . ARG A 1 209 ? 7.910 20.650 11.310 1.00 43.62 209 ARG A O 1
ATOM 1562 N N . CYS A 1 210 ? 8.983 18.803 11.992 1.00 39.41 210 CYS A N 1
ATOM 1563 C CA . CYS A 1 210 ? 8.676 19.001 13.407 1.00 39.41 210 CYS A CA 1
ATOM 1564 C C . CYS A 1 210 ? 9.592 20.124 13.926 1.00 39.41 210 CYS A C 1
ATOM 1566 O O . CYS A 1 210 ? 10.556 19.888 14.642 1.00 39.41 210 CYS A O 1
ATOM 1568 N N . THR A 1 211 ? 9.342 21.365 13.513 1.00 35.31 211 THR A N 1
ATOM 1569 C CA . THR A 1 211 ? 9.878 22.552 14.164 1.00 35.31 211 THR A CA 1
ATOM 1570 C C . THR A 1 211 ? 8.975 22.826 15.347 1.00 35.31 211 THR A C 1
ATOM 1572 O O . THR A 1 211 ? 7.999 23.571 15.242 1.00 35.31 211 THR A O 1
ATOM 1575 N N . LEU A 1 212 ? 9.330 22.269 16.503 1.00 40.31 212 LEU A N 1
ATOM 1576 C CA . LEU A 1 212 ? 9.138 23.033 17.725 1.00 40.31 212 LEU A CA 1
ATOM 1577 C C . LEU A 1 212 ? 10.044 24.271 17.585 1.00 40.31 212 LEU A C 1
ATOM 1579 O O . LEU A 1 212 ? 11.225 24.233 17.905 1.00 40.31 212 LEU A O 1
ATOM 1583 N N . GLY A 1 213 ? 9.506 25.332 16.977 1.00 36.16 213 GLY A N 1
ATOM 1584 C CA . GLY A 1 213 ? 10.196 26.602 16.764 1.00 36.16 213 GLY A CA 1
ATOM 1585 C C . GLY A 1 213 ? 10.663 26.868 15.328 1.00 36.16 213 GLY A C 1
ATOM 1586 O O . GLY A 1 213 ? 11.683 26.358 14.880 1.00 36.16 213 GLY A O 1
ATOM 1587 N N . ARG A 1 214 ? 9.957 27.817 14.703 1.00 33.28 214 ARG A N 1
ATOM 1588 C CA . ARG A 1 214 ? 10.352 28.679 13.574 1.00 33.28 214 ARG A CA 1
ATOM 1589 C C . ARG A 1 214 ? 10.067 28.164 12.155 1.00 33.28 214 ARG A C 1
ATOM 1591 O O . ARG A 1 214 ? 10.687 27.241 11.642 1.00 33.28 214 ARG A O 1
ATOM 1598 N N . ALA A 1 215 ? 9.118 28.867 11.538 1.00 43.72 215 ALA A N 1
ATOM 1599 C CA . ALA A 1 215 ? 8.746 28.814 10.134 1.00 43.72 215 ALA A CA 1
ATOM 1600 C C . ALA A 1 215 ? 9.947 29.017 9.201 1.00 43.72 215 ALA A C 1
ATOM 1602 O O . ALA A 1 215 ? 10.793 29.854 9.502 1.00 43.72 215 ALA A O 1
ATOM 1603 N N . GLU A 1 216 ? 9.955 28.316 8.064 1.00 40.38 216 GLU A N 1
ATOM 1604 C CA . GLU A 1 216 ? 10.215 28.865 6.723 1.00 40.38 216 GLU A CA 1
ATOM 1605 C C . GLU A 1 216 ? 9.972 27.801 5.633 1.00 40.38 216 GLU A C 1
ATOM 1607 O O . GLU A 1 216 ? 9.891 26.601 5.895 1.00 40.38 216 GLU A O 1
ATOM 1612 N N . LYS A 1 217 ? 9.748 28.317 4.421 1.00 42.34 217 LYS A N 1
ATOM 1613 C CA . LYS A 1 217 ? 9.042 27.753 3.263 1.00 42.34 217 LYS A CA 1
ATOM 1614 C C . LYS A 1 217 ? 9.813 26.686 2.475 1.00 42.34 217 LYS A C 1
ATOM 1616 O O . LYS A 1 217 ? 11.029 26.748 2.356 1.00 42.34 217 LYS A O 1
ATOM 1621 N N . GLY A 1 218 ? 9.037 25.853 1.774 1.00 44.78 218 GLY A N 1
ATOM 1622 C CA . GLY A 1 218 ? 9.422 25.237 0.499 1.00 44.78 218 GLY A CA 1
ATOM 1623 C C . GLY A 1 218 ? 10.049 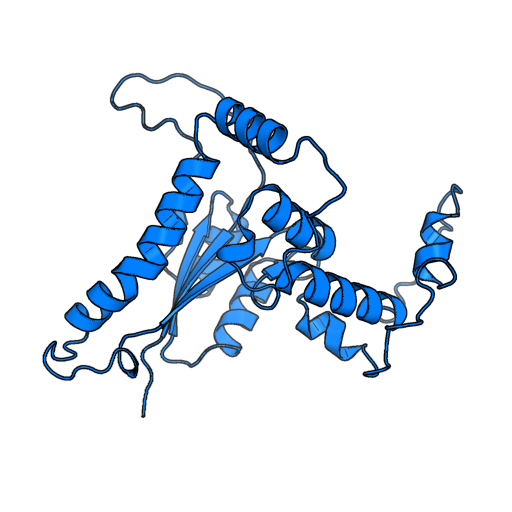23.850 0.614 1.00 44.78 218 GLY A C 1
ATOM 1624 O O . GLY A 1 218 ? 11.266 23.725 0.671 1.00 44.78 218 GLY A O 1
ATOM 1625 N N . GLY A 1 219 ? 9.215 22.808 0.593 1.00 30.36 219 GLY A N 1
ATOM 1626 C CA . GLY A 1 219 ? 9.641 21.416 0.444 1.00 30.36 219 GLY A CA 1
ATOM 1627 C C . GLY A 1 219 ? 9.055 20.809 -0.830 1.00 30.36 219 GLY A C 1
ATOM 1628 O O . GLY A 1 219 ? 7.863 20.955 -1.093 1.00 30.36 219 GLY A O 1
ATOM 1629 N N . VAL A 1 220 ? 9.907 20.168 -1.628 1.00 30.81 220 VAL A N 1
ATOM 1630 C CA . VAL A 1 220 ? 9.542 19.422 -2.843 1.00 30.81 220 VAL A CA 1
ATOM 1631 C C . VAL A 1 220 ? 8.746 18.168 -2.437 1.00 30.81 220 VAL A C 1
ATOM 1633 O O . VAL A 1 220 ? 9.155 17.503 -1.483 1.00 30.81 220 VAL A O 1
ATOM 1636 N N . PRO A 1 221 ? 7.632 17.816 -3.110 1.00 31.02 221 PRO A N 1
ATOM 1637 C CA . PRO A 1 221 ? 6.847 16.642 -2.741 1.00 31.02 221 PRO A CA 1
ATOM 1638 C C . PRO A 1 221 ? 7.598 15.356 -3.110 1.00 31.02 221 PRO A C 1
ATOM 1640 O O . PRO A 1 221 ? 7.845 15.085 -4.285 1.00 31.02 221 PRO A O 1
ATOM 1643 N N . LEU A 1 222 ? 7.951 14.551 -2.106 1.00 33.31 222 LEU A N 1
ATOM 1644 C CA . LEU A 1 222 ? 8.321 13.152 -2.309 1.00 33.31 222 LEU A CA 1
ATOM 1645 C C . LEU A 1 222 ? 7.038 12.316 -2.344 1.00 33.31 222 LEU A C 1
ATOM 1647 O O . LEU A 1 222 ? 6.128 12.514 -1.548 1.00 33.31 222 LEU A O 1
ATOM 1651 N N . THR A 1 223 ? 6.959 11.431 -3.333 1.00 31.95 223 THR A N 1
ATOM 1652 C CA . THR A 1 223 ? 5.757 10.718 -3.780 1.00 31.95 223 THR A CA 1
ATOM 1653 C C . THR A 1 223 ? 4.989 9.991 -2.671 1.00 31.95 223 THR A C 1
ATOM 1655 O O . THR A 1 223 ? 5.560 9.157 -1.971 1.00 31.95 223 THR A O 1
ATOM 1658 N N . SER A 1 224 ? 3.679 10.255 -2.633 1.00 31.56 224 SER A N 1
ATOM 1659 C CA . SER A 1 224 ? 2.620 9.638 -1.824 1.00 31.56 224 SER A CA 1
ATOM 1660 C C . SER A 1 224 ? 2.784 8.126 -1.617 1.00 31.56 224 SER A C 1
ATOM 1662 O O . SER A 1 224 ? 2.586 7.318 -2.532 1.00 31.56 224 SER A O 1
ATOM 1664 N N . LEU A 1 225 ? 3.135 7.747 -0.386 1.00 35.22 225 LEU A N 1
ATOM 1665 C CA . LEU A 1 225 ? 2.920 6.411 0.159 1.00 35.22 225 LEU A CA 1
ATOM 1666 C C . LEU A 1 225 ? 1.685 6.505 1.051 1.00 35.22 225 LEU A C 1
ATOM 1668 O O . LEU A 1 225 ? 1.750 7.088 2.132 1.00 35.22 225 LEU A O 1
ATOM 1672 N N . THR A 1 226 ? 0.562 5.947 0.601 1.00 41.12 226 THR A N 1
ATOM 1673 C CA . THR A 1 226 ? -0.591 5.794 1.482 1.00 41.12 226 THR A CA 1
ATOM 1674 C C . THR A 1 226 ? -0.390 4.538 2.315 1.00 41.12 226 THR A C 1
ATOM 1676 O O . THR A 1 226 ? -0.420 3.434 1.769 1.00 41.12 226 THR A O 1
ATOM 1679 N N . VAL A 1 227 ? -0.160 4.716 3.616 1.00 41.78 227 VAL A N 1
ATOM 1680 C CA . VAL A 1 227 ? -0.140 3.616 4.583 1.00 41.78 227 VAL A CA 1
ATOM 1681 C C . VAL A 1 227 ? -1.566 3.448 5.075 1.00 41.78 227 VAL A C 1
ATOM 1683 O O . VAL A 1 227 ? -2.160 4.368 5.623 1.00 41.78 227 VAL A O 1
ATOM 1686 N N . MET A 1 228 ? -2.158 2.297 4.815 1.00 41.06 228 MET A N 1
ATOM 1687 C CA . MET A 1 228 ? -3.490 1.977 5.289 1.00 41.06 228 MET A CA 1
ATOM 1688 C C . MET A 1 228 ? -3.356 0.962 6.412 1.00 41.06 228 MET A C 1
ATOM 1690 O O . MET A 1 228 ? -2.796 -0.117 6.218 1.00 41.06 228 MET A O 1
ATOM 1694 N N . GLU A 1 229 ? -3.817 1.351 7.594 1.00 34.75 229 GLU A N 1
ATOM 1695 C CA . GLU A 1 229 ? -3.774 0.512 8.782 1.00 34.75 229 GLU A CA 1
ATOM 1696 C C . GLU A 1 229 ? -5.111 -0.215 8.934 1.00 34.75 229 GLU A C 1
ATOM 1698 O O . GLU A 1 229 ? -6.177 0.403 8.854 1.00 34.75 229 GLU A O 1
ATOM 1703 N N . ILE A 1 230 ? -5.049 -1.535 9.106 1.00 37.06 230 ILE A N 1
ATOM 1704 C CA . ILE A 1 230 ? -6.216 -2.408 9.234 1.00 37.06 230 ILE A CA 1
ATOM 1705 C C . ILE A 1 230 ? -6.194 -3.036 10.615 1.00 37.06 230 ILE A C 1
ATOM 1707 O O . ILE A 1 230 ? -5.251 -3.761 10.929 1.00 37.06 230 ILE A O 1
ATOM 1711 N N . ALA A 1 231 ? -7.242 -2.802 11.400 1.00 30.73 231 ALA A N 1
ATOM 1712 C CA . ALA A 1 231 ? -7.429 -3.410 12.707 1.00 30.73 231 ALA A CA 1
ATOM 1713 C C . ALA A 1 231 ? -8.697 -4.274 12.706 1.00 30.73 231 ALA A C 1
ATOM 1715 O O . ALA A 1 231 ? -9.809 -3.755 12.683 1.00 30.73 231 ALA A O 1
ATOM 1716 N N . GLY A 1 232 ? -8.543 -5.600 12.690 1.00 27.33 232 GLY A N 1
ATOM 1717 C CA . GLY A 1 232 ? -9.667 -6.543 12.692 1.00 27.33 232 GLY A CA 1
ATOM 1718 C C . GLY A 1 232 ? -9.898 -7.178 14.059 1.00 27.33 232 GLY A C 1
ATOM 1719 O O . GLY A 1 232 ? -8.982 -7.792 14.607 1.00 27.33 232 GLY A O 1
ATOM 1720 N N . ALA A 1 233 ? -11.125 -7.090 14.583 1.00 26.20 233 ALA A N 1
ATOM 1721 C CA . ALA A 1 233 ? -11.589 -7.979 15.646 1.00 26.20 233 ALA A CA 1
ATOM 1722 C C . ALA A 1 233 ? -11.969 -9.328 15.016 1.00 26.20 233 ALA A C 1
ATOM 1724 O O . ALA A 1 233 ? -12.871 -9.389 14.175 1.00 26.20 233 ALA A O 1
ATOM 1725 N N . LEU A 1 234 ? -11.268 -10.404 15.383 1.00 29.03 234 LEU A N 1
ATOM 1726 C CA . LEU A 1 234 ? -11.675 -11.759 15.012 1.00 29.03 234 LEU A CA 1
ATOM 1727 C C . LEU A 1 234 ? -13.010 -12.065 15.702 1.00 29.03 234 LEU A C 1
ATOM 1729 O O . LEU A 1 234 ? -13.091 -12.102 16.928 1.00 29.03 234 LEU A O 1
ATOM 1733 N N . GLY A 1 235 ? -14.059 -12.230 14.902 1.00 29.02 235 GLY A N 1
ATOM 1734 C CA . GLY A 1 235 ? -15.350 -12.729 15.349 1.00 29.02 235 GLY A CA 1
ATOM 1735 C C . GLY A 1 235 ? -15.435 -14.231 15.106 1.00 29.02 235 GLY A C 1
ATOM 1736 O O . GLY A 1 235 ? -15.608 -14.620 13.958 1.00 29.02 235 GLY A O 1
ATOM 1737 N N . ILE A 1 236 ? -15.378 -14.981 16.215 1.00 30.56 236 ILE A N 1
ATOM 1738 C CA . ILE A 1 236 ? -15.764 -16.394 16.430 1.00 30.56 236 ILE A CA 1
ATOM 1739 C C . ILE A 1 236 ? -14.956 -17.453 15.669 1.00 30.56 236 ILE A C 1
ATOM 1741 O O . ILE A 1 236 ? -15.067 -17.548 14.430 1.00 30.56 236 ILE A O 1
#

pLDDT: mean 74.35, std 20.38, range [26.2, 97.56]

Sequence (236 aa):
MSLEDAAAADDGRDLASYDFDGDVVGRIQSCEGPAPASNDPGPCTPPPEAAYRYREAHRRYSLGLLADAALPSSDRLWHATDTLAAGWLTAAQGLLAACLAHLPVLLGAALGTPPHAGVRDHLPQVRHVAVTSSDLLPSLAKLALFRLDRFFAGRDVLSSRVHGKLECFARLRDRFPGSAAFVAIGDGREEEAAAAALGWPFIKVSLGRCTLGRAEKGGVPLTSLTVMEIAGALGI